Protein AF-A0A2P5KSV7-F1 (afdb_monomer_lite)

Structure (mmCIF, N/CA/C/O backbone):
data_AF-A0A2P5KSV7-F1
#
_entry.id   AF-A0A2P5KSV7-F1
#
loop_
_atom_site.group_PDB
_atom_site.id
_atom_site.type_symbol
_atom_site.label_atom_id
_atom_site.label_alt_id
_atom_site.label_comp_id
_atom_site.label_asym_id
_atom_site.label_entity_id
_atom_site.label_seq_id
_atom_site.pdbx_PDB_ins_code
_atom_site.Cartn_x
_atom_site.Cartn_y
_atom_site.Cartn_z
_atom_site.occupancy
_atom_site.B_iso_or_equiv
_atom_site.auth_seq_id
_atom_site.auth_comp_id
_atom_site.auth_asym_id
_atom_site.auth_atom_id
_atom_site.pdbx_PDB_model_num
ATOM 1 N N . MET A 1 1 ? 37.373 -0.204 -60.455 1.00 48.69 1 MET A N 1
ATOM 2 C CA . MET A 1 1 ? 36.994 0.883 -59.518 1.00 48.69 1 MET A CA 1
ATOM 3 C C . MET A 1 1 ? 35.498 0.884 -59.155 1.00 48.69 1 MET A C 1
ATOM 5 O O . MET A 1 1 ? 35.178 1.222 -58.026 1.00 48.69 1 MET A O 1
ATOM 9 N N . ALA A 1 2 ? 34.572 0.478 -60.040 1.00 50.44 2 ALA A N 1
ATOM 10 C CA . ALA A 1 2 ? 33.128 0.481 -59.735 1.00 50.44 2 ALA A CA 1
ATOM 11 C C . ALA A 1 2 ? 32.659 -0.650 -58.781 1.00 50.44 2 ALA A C 1
ATOM 13 O O . ALA A 1 2 ? 31.824 -0.418 -57.909 1.00 50.44 2 ALA A O 1
ATOM 14 N N . HIS A 1 3 ? 33.228 -1.857 -58.886 1.00 45.41 3 HIS A N 1
ATOM 15 C CA . HIS A 1 3 ? 32.784 -3.028 -58.107 1.00 45.41 3 HIS A CA 1
ATOM 16 C C . HIS A 1 3 ? 33.108 -2.962 -56.601 1.00 45.41 3 HIS A C 1
ATOM 18 O O . HIS A 1 3 ? 32.344 -3.466 -55.778 1.00 45.41 3 HIS A O 1
ATOM 24 N N . THR A 1 4 ? 34.198 -2.298 -56.209 1.00 50.88 4 THR A N 1
ATOM 25 C CA . THR A 1 4 ? 34.571 -2.103 -54.795 1.00 50.88 4 THR A CA 1
ATOM 26 C C . THR A 1 4 ? 33.621 -1.142 -54.077 1.00 50.88 4 THR A C 1
ATOM 28 O O . THR A 1 4 ? 33.269 -1.375 -52.921 1.00 50.88 4 THR A O 1
ATOM 31 N N . SER A 1 5 ? 33.133 -0.116 -54.781 1.00 56.47 5 SER A N 1
ATOM 32 C CA . SER A 1 5 ? 32.159 0.846 -54.252 1.00 56.47 5 SER A CA 1
ATOM 33 C C . SER A 1 5 ? 30.797 0.194 -53.976 1.00 56.47 5 SER A C 1
ATOM 35 O O . SER A 1 5 ? 30.216 0.397 -52.910 1.00 56.47 5 SER A O 1
ATOM 37 N N . ALA A 1 6 ? 30.323 -0.681 -54.874 1.00 54.25 6 ALA A N 1
ATOM 38 C CA . ALA A 1 6 ? 29.051 -1.391 -54.704 1.00 54.25 6 ALA A CA 1
ATOM 39 C C . ALA A 1 6 ? 29.059 -2.354 -53.498 1.00 54.25 6 ALA A C 1
ATOM 41 O O . ALA A 1 6 ? 28.126 -2.347 -52.693 1.00 54.25 6 ALA A O 1
ATOM 42 N N . LYS A 1 7 ? 30.142 -3.127 -53.314 1.00 51.88 7 LYS A N 1
ATOM 43 C CA . LYS A 1 7 ? 30.308 -4.043 -52.168 1.00 51.88 7 LYS A CA 1
ATOM 44 C C . LYS A 1 7 ? 30.385 -3.292 -50.834 1.00 51.88 7 LYS A C 1
ATOM 46 O O . LYS A 1 7 ? 29.759 -3.711 -49.861 1.00 51.88 7 LYS A O 1
ATOM 51 N N . ALA A 1 8 ? 31.102 -2.167 -50.793 1.00 57.41 8 ALA A N 1
ATOM 52 C CA . ALA A 1 8 ? 31.186 -1.317 -49.605 1.00 57.41 8 ALA A CA 1
ATOM 53 C C . ALA A 1 8 ? 29.822 -0.706 -49.237 1.00 57.41 8 ALA A C 1
ATOM 55 O O . ALA A 1 8 ? 29.445 -0.686 -48.065 1.00 57.41 8 ALA A O 1
ATOM 56 N N . LYS A 1 9 ? 29.042 -0.279 -50.238 1.00 61.81 9 LYS A N 1
ATOM 57 C CA . LYS A 1 9 ? 27.697 0.281 -50.045 1.00 61.81 9 LYS A CA 1
ATOM 58 C C . LYS A 1 9 ? 26.701 -0.769 -49.536 1.00 61.81 9 LYS A C 1
ATOM 60 O O . LYS A 1 9 ? 25.940 -0.487 -48.615 1.00 61.81 9 LYS A O 1
ATOM 65 N N . LEU A 1 10 ? 26.764 -1.999 -50.054 1.00 54.50 10 LEU A N 1
ATOM 66 C CA . LEU A 1 10 ? 25.944 -3.124 -49.587 1.00 54.50 10 LEU A CA 1
ATOM 67 C C . LEU A 1 10 ? 26.278 -3.535 -48.144 1.00 54.50 10 LEU A C 1
ATOM 69 O O . LEU A 1 10 ? 25.375 -3.750 -47.338 1.00 54.50 10 LEU A O 1
ATOM 73 N N . MET A 1 11 ? 27.567 -3.616 -47.799 1.00 55.50 11 MET A N 1
ATOM 74 C CA . MET A 1 11 ? 28.004 -3.932 -46.433 1.00 55.50 11 MET A CA 1
ATOM 75 C C . MET A 1 11 ? 27.619 -2.832 -45.436 1.00 55.50 11 MET A C 1
ATOM 77 O O . MET A 1 11 ? 27.190 -3.142 -44.326 1.00 55.50 11 MET A O 1
ATOM 81 N N . SER A 1 12 ? 27.697 -1.562 -45.846 1.00 66.06 12 SER A N 1
ATOM 82 C CA . SER A 1 12 ? 27.212 -0.422 -45.057 1.00 66.06 12 SER A CA 1
ATOM 83 C C . SER A 1 12 ? 25.705 -0.518 -44.787 1.00 66.06 12 SER A C 1
ATOM 85 O O . SER A 1 12 ? 25.270 -0.371 -43.645 1.00 66.06 12 SER A O 1
A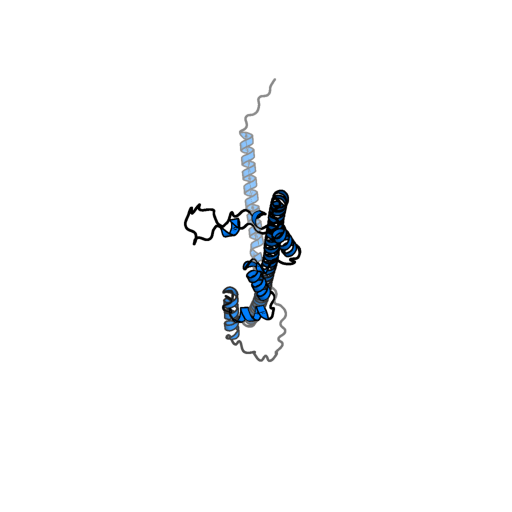TOM 87 N N . ASN A 1 13 ? 24.914 -0.870 -45.808 1.00 70.62 13 ASN A N 1
ATOM 88 C CA . ASN A 1 13 ? 23.471 -1.068 -45.667 1.00 70.62 13 ASN A CA 1
ATOM 89 C C . ASN A 1 13 ? 23.114 -2.269 -44.773 1.00 70.62 13 ASN A C 1
ATOM 91 O O . ASN A 1 13 ? 22.193 -2.179 -43.972 1.00 70.62 13 ASN A O 1
ATOM 95 N N . ARG A 1 14 ? 23.834 -3.397 -44.852 1.00 66.06 14 ARG A N 1
ATOM 96 C CA . ARG A 1 14 ? 23.584 -4.535 -43.941 1.00 66.06 14 ARG A CA 1
ATOM 97 C C . ARG A 1 14 ? 23.948 -4.197 -42.499 1.00 66.06 14 ARG A C 1
ATOM 99 O O . ARG A 1 14 ? 23.200 -4.548 -41.592 1.00 66.06 14 ARG A O 1
ATOM 106 N N . LYS A 1 15 ? 25.064 -3.494 -42.285 1.00 72.25 15 LYS A N 1
ATOM 107 C CA . LYS A 1 15 ? 25.469 -3.037 -40.953 1.00 72.25 15 LYS A CA 1
ATOM 108 C C . LYS A 1 15 ? 24.425 -2.096 -40.348 1.00 72.25 15 LYS A C 1
ATOM 110 O O . LYS A 1 15 ? 24.050 -2.287 -39.200 1.00 72.25 15 LYS A O 1
ATOM 115 N N . SER A 1 16 ? 23.893 -1.153 -41.128 1.00 68.44 16 SER A N 1
ATOM 116 C CA . SER A 1 16 ? 22.871 -0.222 -40.636 1.00 68.44 16 SER A CA 1
ATOM 117 C C . SER A 1 16 ? 21.548 -0.906 -40.276 1.00 68.44 16 SER A C 1
ATOM 119 O O . SER A 1 16 ? 20.891 -0.484 -39.326 1.00 68.44 16 SER A O 1
ATOM 121 N N . VAL A 1 17 ? 21.174 -1.983 -40.976 1.00 71.56 17 VAL A N 1
ATOM 122 C CA . VAL A 1 17 ? 20.012 -2.813 -40.613 1.00 71.56 17 VAL A CA 1
ATOM 123 C C . VAL A 1 17 ? 20.259 -3.568 -39.302 1.00 71.56 17 VAL A C 1
ATOM 125 O O . VAL A 1 17 ? 19.410 -3.527 -38.416 1.00 71.56 17 VAL A O 1
ATOM 128 N N . ILE A 1 18 ? 21.430 -4.191 -39.139 1.00 71.44 18 ILE A N 1
ATOM 129 C CA . ILE A 1 18 ? 21.790 -4.926 -37.912 1.00 71.44 18 ILE A CA 1
ATOM 130 C C . ILE A 1 18 ? 21.856 -3.983 -36.703 1.00 71.44 18 ILE A C 1
ATOM 132 O O . ILE A 1 18 ? 21.278 -4.276 -35.657 1.00 71.44 18 ILE A O 1
ATOM 136 N N . ASP A 1 19 ? 22.502 -2.823 -36.847 1.00 67.19 19 ASP A N 1
ATOM 137 C CA . ASP A 1 19 ? 22.598 -1.814 -35.786 1.00 67.19 19 ASP A CA 1
ATOM 138 C C . ASP A 1 19 ? 21.202 -1.344 -35.336 1.00 67.19 19 ASP A C 1
ATOM 140 O O . ASP A 1 19 ? 20.956 -1.096 -34.152 1.00 67.19 19 ASP A O 1
ATOM 144 N N . LEU A 1 20 ? 20.252 -1.272 -36.271 1.00 66.44 20 LEU A N 1
ATOM 145 C CA . LEU A 1 20 ? 18.873 -0.905 -35.981 1.00 66.44 20 LEU A CA 1
ATOM 146 C C . LEU A 1 20 ? 18.102 -2.010 -35.251 1.00 66.44 20 LEU A C 1
ATOM 148 O O . LEU A 1 20 ? 17.335 -1.714 -34.333 1.00 66.44 20 LEU A O 1
ATOM 152 N N . GLU A 1 21 ? 18.294 -3.273 -35.630 1.00 67.19 21 GLU A N 1
ATOM 153 C CA . GLU A 1 21 ? 17.692 -4.409 -34.926 1.00 67.19 21 GLU A CA 1
ATOM 154 C C . GLU A 1 21 ? 18.203 -4.510 -33.485 1.00 67.19 21 GLU A C 1
ATOM 156 O O . GLU A 1 21 ? 17.406 -4.694 -32.561 1.00 67.19 21 GLU A O 1
ATOM 161 N N . ILE A 1 22 ? 19.502 -4.282 -33.271 1.00 68.00 22 ILE A N 1
ATOM 162 C CA . ILE A 1 22 ? 20.107 -4.213 -31.934 1.00 68.00 22 ILE A CA 1
ATOM 163 C C . ILE A 1 22 ? 19.505 -3.054 -31.127 1.00 68.00 22 ILE A C 1
ATOM 165 O O . ILE A 1 22 ? 19.132 -3.238 -29.964 1.00 68.00 22 ILE A O 1
ATOM 169 N N . ALA A 1 23 ? 19.357 -1.870 -31.731 1.00 63.16 23 ALA A N 1
ATOM 170 C CA . ALA A 1 23 ? 18.746 -0.715 -31.071 1.00 63.16 23 ALA A CA 1
ATOM 171 C C . ALA A 1 23 ? 17.279 -0.976 -30.687 1.00 63.16 23 ALA A C 1
ATOM 173 O O . ALA A 1 23 ? 16.859 -0.642 -29.576 1.00 63.16 23 ALA A O 1
ATOM 174 N N . ARG A 1 24 ? 16.508 -1.631 -31.565 1.00 66.62 24 ARG A N 1
ATOM 175 C CA . ARG A 1 24 ? 15.131 -2.058 -31.282 1.00 66.62 24 ARG A CA 1
ATOM 176 C C . ARG A 1 24 ? 15.083 -3.053 -30.123 1.00 66.62 24 ARG A C 1
ATOM 178 O O . ARG A 1 24 ? 14.292 -2.857 -29.205 1.00 66.62 24 ARG A O 1
ATOM 185 N N . ALA A 1 25 ? 15.909 -4.098 -30.148 1.00 62.75 25 ALA A N 1
ATOM 186 C CA . ALA A 1 25 ? 15.946 -5.107 -29.089 1.00 62.75 25 ALA A CA 1
ATOM 187 C C . ALA A 1 25 ? 16.327 -4.486 -27.735 1.00 62.75 25 ALA A C 1
ATOM 189 O O . ALA A 1 25 ? 15.660 -4.724 -26.731 1.00 62.75 25 ALA A O 1
ATOM 190 N N . THR A 1 26 ? 17.337 -3.612 -27.724 1.00 60.44 26 THR A N 1
ATOM 191 C CA . THR A 1 26 ? 17.775 -2.883 -26.524 1.00 60.44 26 THR A CA 1
ATOM 192 C C . THR A 1 26 ? 16.661 -1.995 -25.965 1.00 60.44 26 THR A C 1
ATOM 194 O O . THR A 1 26 ? 16.442 -1.989 -24.754 1.00 60.44 26 THR A O 1
ATOM 197 N N . TYR A 1 27 ? 15.917 -1.295 -26.831 1.00 62.59 27 TYR A N 1
ATOM 198 C CA . TYR A 1 27 ? 14.761 -0.489 -26.429 1.00 62.59 27 TYR A CA 1
ATOM 199 C C . TYR A 1 27 ? 13.634 -1.341 -25.833 1.00 62.59 27 TYR A C 1
ATOM 201 O O . TYR A 1 27 ? 13.091 -1.006 -24.785 1.00 62.59 27 TYR A O 1
ATOM 209 N N . LEU A 1 28 ? 13.293 -2.471 -26.458 1.00 58.22 28 LEU A N 1
ATOM 210 C CA . LEU A 1 28 ? 12.255 -3.365 -25.936 1.00 58.22 28 LEU A CA 1
ATOM 211 C C . LEU A 1 28 ? 12.640 -3.932 -24.563 1.00 58.22 28 LEU A C 1
ATOM 213 O O . LEU A 1 28 ? 11.807 -3.970 -23.657 1.00 58.22 28 LEU A O 1
ATOM 217 N N . ILE A 1 29 ? 13.907 -4.315 -24.383 1.00 56.59 29 ILE A N 1
ATOM 218 C CA . ILE A 1 29 ? 14.432 -4.789 -23.098 1.00 56.59 29 ILE A CA 1
ATOM 219 C C . ILE A 1 29 ? 14.370 -3.675 -22.049 1.00 56.59 29 ILE A C 1
ATOM 221 O O . ILE A 1 29 ? 13.926 -3.923 -20.927 1.00 56.59 29 ILE A O 1
ATOM 225 N N . SER A 1 30 ? 14.789 -2.450 -22.380 1.00 49.69 30 SER A N 1
ATOM 226 C CA . SER A 1 30 ? 14.772 -1.334 -21.428 1.00 49.69 30 SER A CA 1
ATOM 227 C C . SER A 1 30 ? 13.348 -0.909 -21.056 1.00 49.69 30 SER A C 1
ATOM 229 O O . SER A 1 30 ? 13.082 -0.691 -19.873 1.00 49.69 30 SER A O 1
ATOM 231 N N . ALA A 1 31 ? 12.421 -0.879 -22.018 1.00 55.59 31 ALA A N 1
ATOM 232 C CA . ALA A 1 31 ? 11.005 -0.595 -21.794 1.00 55.59 31 ALA A CA 1
ATOM 233 C C . ALA A 1 31 ? 10.347 -1.661 -20.905 1.00 55.59 31 ALA A C 1
ATOM 235 O O . ALA A 1 31 ? 9.741 -1.322 -19.888 1.00 55.59 31 ALA A O 1
ATOM 236 N N . THR A 1 32 ? 10.547 -2.946 -21.217 1.00 55.38 32 THR A N 1
ATOM 237 C CA . THR A 1 32 ? 10.015 -4.066 -20.419 1.00 55.38 32 THR A CA 1
ATOM 238 C C . THR A 1 32 ? 10.590 -4.052 -19.002 1.00 55.38 32 THR A C 1
ATOM 240 O O . THR A 1 32 ? 9.860 -4.206 -18.026 1.00 55.38 32 THR A O 1
ATOM 243 N N . ARG A 1 33 ? 11.897 -3.791 -18.860 1.00 38.44 33 ARG A N 1
ATOM 244 C CA . ARG A 1 33 ? 12.564 -3.672 -17.555 1.00 38.44 33 ARG A CA 1
ATOM 245 C C . ARG A 1 33 ? 12.048 -2.484 -16.743 1.00 38.44 33 ARG A C 1
ATOM 247 O O . ARG A 1 33 ? 11.983 -2.566 -15.519 1.00 38.44 33 ARG A O 1
ATOM 254 N N . SER A 1 34 ? 11.720 -1.374 -17.399 1.00 51.94 34 SER A N 1
ATOM 255 C CA . SER A 1 34 ? 11.107 -0.211 -16.750 1.00 51.94 34 SER A CA 1
ATOM 256 C C . SER A 1 34 ? 9.707 -0.553 -16.237 1.00 51.94 34 SER A C 1
ATOM 258 O O . SER A 1 34 ? 9.421 -0.360 -15.059 1.00 51.94 34 SER A O 1
ATOM 260 N N . GLN A 1 35 ? 8.877 -1.185 -17.072 1.00 62.03 35 GLN A N 1
ATOM 261 C CA . GLN A 1 35 ? 7.546 -1.655 -16.675 1.00 62.03 35 GLN A CA 1
ATOM 262 C C . GLN A 1 35 ? 7.606 -2.654 -15.512 1.00 62.03 35 GLN A C 1
ATOM 264 O O . GLN A 1 35 ? 6.860 -2.514 -14.546 1.00 62.03 35 GLN A O 1
ATOM 269 N N . SER A 1 36 ? 8.536 -3.615 -15.544 1.00 54.03 36 SER A N 1
ATOM 270 C CA . SER A 1 36 ? 8.697 -4.586 -14.457 1.00 54.03 36 SER A CA 1
ATOM 271 C C . SER A 1 36 ? 9.159 -3.933 -13.152 1.00 54.03 36 SER A C 1
ATOM 273 O O . SER A 1 36 ? 8.706 -4.323 -12.079 1.00 54.03 36 SER A O 1
ATOM 275 N N . LYS A 1 37 ? 10.050 -2.931 -13.228 1.00 54.66 37 LYS A N 1
ATOM 276 C CA . LYS A 1 37 ? 10.469 -2.144 -12.058 1.00 54.66 37 LYS A CA 1
ATOM 277 C C . LYS A 1 37 ? 9.292 -1.370 -11.469 1.00 54.66 37 LYS A C 1
ATOM 279 O O . LYS A 1 37 ? 9.102 -1.413 -10.260 1.00 54.66 37 LYS A O 1
ATOM 284 N N . ASN A 1 38 ? 8.486 -0.731 -12.314 1.00 79.81 38 ASN A N 1
ATOM 285 C CA . ASN A 1 38 ? 7.310 0.019 -11.875 1.00 79.81 38 ASN A CA 1
ATOM 286 C C . ASN A 1 38 ? 6.275 -0.898 -11.212 1.00 79.81 38 ASN A C 1
ATOM 288 O O . ASN A 1 38 ? 5.777 -0.574 -10.140 1.00 79.81 38 ASN A O 1
ATOM 292 N N . LYS A 1 39 ? 6.026 -2.083 -11.782 1.00 83.94 39 LYS A N 1
ATOM 293 C CA . LYS A 1 39 ? 5.140 -3.087 -11.180 1.00 83.94 39 LYS A CA 1
ATOM 294 C C . LYS A 1 39 ? 5.628 -3.534 -9.799 1.00 83.94 39 LYS A C 1
ATOM 296 O O . LYS A 1 39 ? 4.857 -3.522 -8.848 1.00 83.94 39 LYS A O 1
ATOM 301 N N . ALA A 1 40 ? 6.907 -3.893 -9.675 1.00 84.31 40 ALA A N 1
ATOM 302 C CA . ALA A 1 40 ? 7.466 -4.347 -8.401 1.00 84.31 40 ALA A CA 1
ATOM 303 C C . ALA A 1 40 ? 7.381 -3.268 -7.304 1.00 84.31 40 ALA A C 1
ATOM 305 O O . ALA A 1 40 ? 7.111 -3.591 -6.146 1.00 84.31 40 ALA A O 1
ATOM 306 N N . LEU A 1 41 ? 7.580 -1.996 -7.672 1.00 86.38 41 LEU A N 1
ATOM 307 C CA . LEU A 1 41 ? 7.426 -0.858 -6.763 1.00 86.38 41 LEU A CA 1
ATOM 308 C C . LEU A 1 41 ? 5.969 -0.676 -6.323 1.00 86.38 41 LEU A C 1
ATOM 310 O O . LEU A 1 41 ? 5.723 -0.571 -5.126 1.00 86.38 41 LEU A O 1
ATOM 314 N N . LEU A 1 42 ? 5.012 -0.721 -7.254 1.00 90.19 42 LEU A N 1
ATOM 315 C CA . LEU A 1 42 ? 3.582 -0.616 -6.940 1.00 90.19 42 LEU A CA 1
ATOM 316 C C . LEU A 1 42 ? 3.102 -1.771 -6.051 1.00 90.19 42 LEU A C 1
ATOM 318 O O . LEU A 1 42 ? 2.364 -1.558 -5.095 1.00 90.19 42 LEU A O 1
ATOM 322 N N . GLU A 1 43 ? 3.566 -2.999 -6.289 1.00 92.00 43 GLU A N 1
ATOM 323 C CA . GLU A 1 43 ? 3.262 -4.131 -5.408 1.00 92.00 43 GLU A CA 1
ATOM 324 C C . GLU A 1 43 ? 3.867 -3.962 -4.006 1.00 92.00 43 GLU A C 1
ATOM 326 O O . GLU A 1 43 ? 3.270 -4.387 -3.014 1.00 92.00 43 GLU A O 1
ATOM 331 N N . GLN A 1 44 ? 5.062 -3.373 -3.902 1.00 94.69 44 GLN A N 1
ATOM 332 C CA . GLN A 1 44 ? 5.676 -3.062 -2.612 1.00 94.69 44 GLN A CA 1
ATOM 333 C C . GLN A 1 44 ? 4.903 -1.970 -1.874 1.00 94.69 44 GLN A C 1
ATOM 335 O O . GLN A 1 44 ? 4.664 -2.118 -0.676 1.00 94.69 44 GLN A O 1
ATOM 340 N N . GLU A 1 45 ? 4.487 -0.923 -2.579 1.00 91.88 45 GLU A N 1
ATOM 341 C CA . GLU A 1 45 ? 3.650 0.144 -2.037 1.00 91.88 45 GLU A CA 1
ATOM 342 C C . GLU A 1 45 ? 2.308 -0.411 -1.547 1.00 91.88 45 GLU A C 1
ATOM 344 O O . GLU A 1 45 ? 1.937 -0.182 -0.401 1.00 91.88 45 GLU A O 1
ATOM 349 N N . LEU A 1 46 ? 1.638 -1.250 -2.345 1.00 94.94 46 LEU A N 1
ATOM 350 C CA . LEU A 1 46 ? 0.389 -1.910 -1.956 1.00 94.94 46 LEU A CA 1
ATOM 351 C C . LEU A 1 46 ? 0.540 -2.717 -0.660 1.00 94.94 46 LEU A C 1
ATOM 353 O O . LEU A 1 46 ? -0.334 -2.688 0.206 1.00 94.94 46 LEU A O 1
ATOM 357 N N . ARG A 1 47 ? 1.654 -3.446 -0.510 1.00 94.44 47 ARG A N 1
ATOM 358 C CA . ARG A 1 47 ? 1.954 -4.177 0.731 1.00 94.44 47 ARG A CA 1
ATOM 359 C C . ARG A 1 47 ? 2.173 -3.232 1.910 1.00 94.44 47 ARG A C 1
ATOM 361 O O . ARG A 1 47 ? 1.695 -3.537 2.998 1.00 94.44 47 ARG A O 1
ATOM 368 N N . ALA A 1 48 ? 2.875 -2.120 1.701 1.00 94.69 48 ALA A N 1
ATOM 369 C CA . ALA A 1 48 ? 3.127 -1.128 2.741 1.00 94.69 48 ALA A CA 1
ATOM 370 C C . ALA A 1 48 ? 1.825 -0.467 3.219 1.00 94.69 48 ALA A C 1
ATOM 372 O O . ALA A 1 48 ? 1.570 -0.443 4.419 1.00 94.69 48 ALA A O 1
ATOM 373 N N . VAL A 1 49 ? 0.959 -0.038 2.297 1.00 93.94 49 VAL A N 1
ATOM 374 C CA . VAL A 1 49 ? -0.338 0.573 2.634 1.00 93.94 49 VAL A CA 1
ATOM 375 C C . VAL A 1 49 ? -1.235 -0.419 3.377 1.00 93.94 49 VAL A C 1
ATOM 377 O O . VAL A 1 49 ? -1.808 -0.092 4.411 1.00 93.94 49 VAL A O 1
ATOM 380 N N . ARG A 1 50 ? -1.314 -1.676 2.921 1.00 95.12 50 ARG A N 1
ATOM 381 C CA . ARG A 1 50 ? -2.081 -2.714 3.634 1.00 95.12 50 ARG A CA 1
ATOM 382 C C . ARG A 1 50 ? -1.547 -2.991 5.038 1.00 95.12 50 ARG A C 1
ATOM 384 O O . ARG A 1 50 ? -2.336 -3.285 5.935 1.00 95.12 50 ARG A O 1
ATOM 391 N N . LEU A 1 51 ? -0.230 -2.919 5.232 1.00 94.94 51 LEU A N 1
ATOM 392 C CA . LEU A 1 51 ? 0.373 -3.047 6.555 1.00 94.94 51 LEU A CA 1
ATOM 393 C C . LEU A 1 51 ? -0.019 -1.865 7.447 1.00 94.94 51 LEU A C 1
ATOM 395 O O . LEU A 1 51 ? -0.483 -2.092 8.558 1.00 94.94 51 LEU A O 1
ATOM 399 N N . GLU A 1 52 ? 0.073 -0.636 6.940 1.00 94.38 52 GLU A N 1
ATOM 400 C CA . GLU A 1 52 ? -0.337 0.568 7.671 1.00 94.38 52 GLU A CA 1
ATOM 401 C C . GLU A 1 52 ? -1.820 0.512 8.078 1.00 94.38 52 GLU A C 1
ATOM 403 O O . GLU A 1 52 ? -2.176 0.804 9.220 1.00 94.38 52 GLU A O 1
ATOM 408 N N . LEU A 1 53 ? -2.704 0.084 7.172 1.00 95.25 53 LEU A N 1
ATOM 409 C CA . LEU A 1 53 ? -4.131 -0.084 7.463 1.00 95.25 53 LEU A CA 1
ATOM 410 C C . LEU A 1 53 ? -4.379 -1.143 8.542 1.00 95.25 53 LEU A C 1
ATOM 412 O O . LEU A 1 53 ? -5.198 -0.939 9.443 1.00 95.25 53 LEU A O 1
ATOM 416 N N . LYS A 1 54 ? -3.630 -2.249 8.499 1.00 94.81 54 LYS A N 1
ATOM 417 C CA . LYS A 1 54 ? -3.683 -3.278 9.537 1.00 94.81 54 LYS A CA 1
ATOM 418 C C . LYS A 1 54 ? -3.216 -2.732 10.891 1.00 94.81 54 LYS A C 1
ATOM 420 O O . LYS A 1 54 ? -3.892 -2.968 11.889 1.00 94.81 54 LYS A O 1
ATOM 425 N N . GLU A 1 55 ? -2.117 -1.985 10.931 1.00 95.25 55 GLU A N 1
ATOM 426 C CA . GLU A 1 55 ? -1.615 -1.353 12.157 1.00 95.25 55 GLU A CA 1
ATOM 427 C C . GLU A 1 55 ? -2.630 -0.356 12.732 1.00 95.25 55 GLU A C 1
ATOM 429 O O . GLU A 1 55 ? -2.913 -0.382 13.930 1.00 95.25 55 GLU A O 1
ATOM 434 N N . LYS A 1 56 ? -3.268 0.464 11.884 1.00 95.06 56 LYS A N 1
ATOM 435 C CA . LYS A 1 56 ? -4.362 1.363 12.295 1.00 95.06 56 LYS A CA 1
ATOM 436 C C . LYS A 1 56 ? -5.535 0.593 12.902 1.00 95.06 56 LYS A C 1
ATOM 438 O O . LYS A 1 56 ? -6.082 1.013 13.925 1.00 95.06 56 LYS A O 1
ATOM 443 N N . ARG A 1 57 ? -5.918 -0.541 12.306 1.00 95.44 57 ARG A N 1
ATOM 444 C CA . ARG A 1 57 ? -6.976 -1.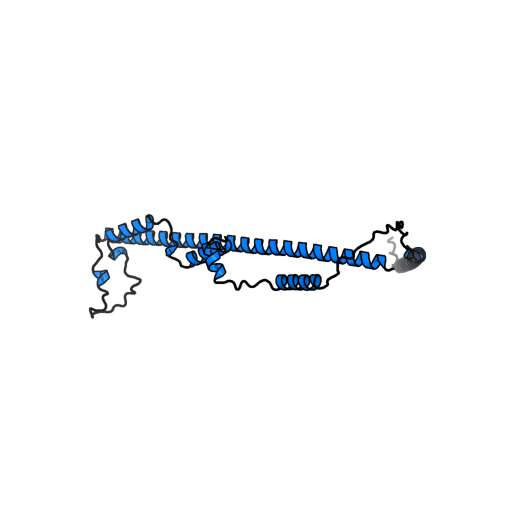413 12.835 1.00 95.44 57 ARG A CA 1
ATOM 445 C C . ARG A 1 57 ? -6.601 -1.997 14.197 1.00 95.44 57 ARG A C 1
ATOM 447 O O . ARG A 1 57 ? -7.417 -1.947 15.116 1.00 95.44 57 ARG A O 1
ATOM 454 N N . GLU A 1 58 ? -5.386 -2.513 14.349 1.00 95.75 58 GLU A N 1
ATOM 455 C CA . GLU A 1 58 ? -4.892 -3.072 15.614 1.00 95.75 58 GLU A CA 1
ATOM 456 C C . GLU A 1 58 ? -4.806 -2.008 16.713 1.00 95.75 58 GLU A C 1
ATOM 458 O O . GLU A 1 58 ? -5.289 -2.233 17.826 1.00 95.75 58 GLU A O 1
ATOM 463 N N . TYR A 1 59 ? -4.300 -0.818 16.381 1.00 95.56 59 TYR A N 1
ATOM 464 C CA . TYR A 1 59 ? -4.298 0.335 17.278 1.00 95.56 59 TYR A CA 1
ATOM 465 C C . TYR A 1 59 ? -5.718 0.684 17.732 1.00 95.56 59 TYR A C 1
ATOM 467 O O . TYR A 1 59 ? -5.982 0.807 18.928 1.00 95.56 59 TYR A O 1
ATOM 475 N N . ARG A 1 60 ? -6.673 0.757 16.794 1.00 94.94 60 ARG A N 1
ATOM 476 C CA . ARG A 1 60 ? -8.073 1.046 17.120 1.00 94.94 60 ARG A CA 1
ATOM 477 C C . ARG A 1 60 ? -8.682 -0.012 18.039 1.00 94.94 60 ARG A C 1
ATOM 479 O O . ARG A 1 60 ? -9.403 0.349 18.967 1.00 94.94 60 ARG A O 1
ATOM 486 N N . ILE A 1 61 ? -8.394 -1.295 17.814 1.00 95.81 61 ILE A N 1
ATOM 487 C CA . ILE A 1 61 ? -8.841 -2.389 18.688 1.00 95.81 61 ILE A CA 1
ATOM 488 C C . ILE A 1 61 ? -8.263 -2.223 20.098 1.00 95.81 61 ILE A C 1
ATOM 490 O O . ILE A 1 61 ? -9.002 -2.378 21.069 1.00 95.81 61 ILE A O 1
ATOM 494 N N . ALA A 1 62 ? -6.978 -1.882 20.228 1.00 96.44 62 ALA A N 1
ATOM 495 C CA . ALA A 1 62 ? -6.351 -1.643 21.527 1.00 96.44 62 ALA A CA 1
ATOM 496 C C . ALA A 1 62 ? -7.034 -0.489 22.278 1.00 96.44 62 ALA A C 1
ATOM 498 O O . ALA A 1 62 ? -7.459 -0.671 23.419 1.00 96.44 62 ALA A O 1
ATOM 499 N N . THR A 1 63 ? -7.270 0.646 21.610 1.00 93.94 63 THR A N 1
ATOM 500 C CA . THR A 1 63 ? -7.988 1.785 22.207 1.00 93.94 63 THR A CA 1
ATOM 501 C C . THR A 1 63 ? -9.412 1.413 22.639 1.00 93.94 63 THR A C 1
ATOM 503 O O . THR A 1 63 ? -9.887 1.843 23.690 1.00 93.94 63 THR A O 1
ATOM 506 N N . LEU A 1 64 ? -10.121 0.595 21.851 1.00 95.12 64 LEU A N 1
ATOM 507 C CA . LEU A 1 64 ? -11.460 0.117 22.212 1.00 95.12 64 LEU A CA 1
ATOM 508 C C . LEU A 1 64 ? -11.427 -0.844 23.410 1.00 95.12 64 LEU A C 1
ATOM 510 O O . LEU A 1 64 ? -12.332 -0.801 24.241 1.00 95.12 64 LEU A O 1
ATOM 514 N N . LYS A 1 65 ? -10.391 -1.684 23.533 1.00 96.19 65 LYS A N 1
ATOM 515 C CA . LYS A 1 65 ? -10.196 -2.581 24.685 1.00 96.19 65 LYS A CA 1
ATOM 516 C C . LYS A 1 65 ? -9.918 -1.803 25.970 1.00 96.19 65 LYS A C 1
ATOM 518 O O . LYS A 1 65 ? -10.487 -2.142 27.005 1.00 96.19 65 LYS A O 1
ATOM 523 N N . GLU A 1 66 ? -9.120 -0.741 25.906 1.00 95.12 66 GLU A N 1
ATOM 524 C CA . GLU A 1 66 ? -8.909 0.171 27.040 1.00 95.12 66 GLU A CA 1
ATOM 525 C C . GLU A 1 66 ? -10.217 0.856 27.455 1.00 95.12 66 GLU A C 1
ATOM 527 O O . GLU A 1 66 ? -10.598 0.838 28.627 1.00 95.12 66 GLU A O 1
ATOM 532 N N . ALA A 1 67 ? -10.967 1.389 26.487 1.00 94.19 67 ALA A N 1
ATOM 533 C CA . ALA A 1 67 ? -12.268 1.997 26.749 1.00 94.19 67 ALA A CA 1
ATOM 534 C C . ALA A 1 67 ? -13.267 1.001 27.361 1.00 94.19 67 ALA A C 1
ATOM 536 O O . ALA A 1 67 ? -14.037 1.369 28.248 1.00 94.19 67 ALA A O 1
ATOM 537 N N . LEU A 1 68 ? -13.235 -0.261 26.921 1.00 94.81 68 LEU A N 1
ATOM 538 C CA . LEU A 1 68 ? -14.069 -1.328 27.464 1.00 94.81 68 LEU A CA 1
ATOM 539 C C . LEU A 1 68 ? -13.736 -1.603 28.933 1.00 94.81 68 LEU A C 1
ATOM 541 O O . LEU A 1 68 ? -14.655 -1.719 29.740 1.00 94.81 68 LEU A O 1
ATOM 545 N N . GLN A 1 69 ? -12.451 -1.661 29.297 1.00 95.44 69 GLN A N 1
ATOM 546 C CA . GLN A 1 69 ? -12.037 -1.833 30.694 1.00 95.44 69 GLN A CA 1
ATOM 547 C C . GLN A 1 69 ? -12.613 -0.719 31.574 1.00 95.44 69 GLN A C 1
ATOM 549 O O . GLN A 1 69 ? -13.244 -1.007 32.592 1.00 95.44 69 GLN A O 1
ATOM 554 N N . VAL A 1 70 ? -12.496 0.540 31.139 1.00 94.00 70 VAL A N 1
ATOM 555 C CA . VAL A 1 70 ? -13.069 1.687 31.861 1.00 94.00 70 VAL A CA 1
ATOM 556 C C . VAL A 1 70 ? -14.594 1.583 31.952 1.00 94.00 70 VAL A C 1
ATOM 558 O O . VAL A 1 70 ? -15.147 1.718 33.041 1.00 94.00 70 VAL A O 1
ATOM 561 N N . ALA A 1 71 ? -15.282 1.287 30.846 1.00 92.00 71 ALA A N 1
ATOM 562 C CA . ALA A 1 71 ? -16.741 1.159 30.827 1.00 92.00 71 ALA A CA 1
ATOM 563 C C . ALA A 1 71 ? -17.234 0.066 31.789 1.00 92.00 71 ALA A C 1
ATOM 565 O O . ALA A 1 71 ? -18.182 0.287 32.542 1.00 92.00 71 ALA A O 1
ATOM 566 N N . THR A 1 72 ? -16.556 -1.087 31.823 1.00 92.44 72 THR A N 1
ATOM 567 C CA . THR A 1 72 ? -16.888 -2.182 32.748 1.00 92.44 72 THR A CA 1
ATOM 568 C C . THR A 1 72 ? -16.609 -1.833 34.207 1.00 92.44 72 THR A C 1
ATOM 570 O O . THR A 1 72 ? -17.418 -2.169 35.066 1.00 92.44 72 THR A O 1
ATOM 573 N N . ALA A 1 73 ? -15.520 -1.114 34.495 1.00 93.81 73 ALA A N 1
ATOM 574 C CA . ALA A 1 73 ? -15.188 -0.677 35.850 1.00 93.81 73 ALA A CA 1
ATOM 575 C C . ALA A 1 73 ? -16.200 0.342 36.396 1.00 93.81 73 ALA A C 1
ATOM 577 O O . ALA A 1 73 ? -16.497 0.345 37.588 1.00 93.81 73 ALA A O 1
ATOM 578 N N . VAL A 1 74 ? -16.749 1.188 35.519 1.00 91.88 74 VAL A N 1
ATOM 579 C CA . VAL A 1 74 ? -17.782 2.178 35.862 1.00 91.88 74 VAL A CA 1
ATOM 580 C C . VAL A 1 74 ? -19.194 1.563 35.876 1.00 91.88 74 VAL A C 1
ATOM 582 O O . VAL A 1 74 ? -20.124 2.183 36.385 1.00 91.88 74 VAL A O 1
ATOM 585 N N . GLY A 1 75 ? -19.376 0.340 35.361 1.00 91.31 75 GLY A N 1
ATOM 586 C CA . GLY A 1 75 ? -20.683 -0.327 35.280 1.00 91.31 75 GLY A CA 1
ATOM 587 C C . GLY A 1 75 ? -21.591 0.231 34.179 1.00 91.31 75 GLY A C 1
ATOM 588 O O . GLY A 1 75 ? -22.814 0.199 34.301 1.00 91.31 75 GLY A O 1
ATOM 589 N N . LEU A 1 76 ? -21.004 0.785 33.114 1.00 90.00 76 LEU A N 1
ATOM 590 C CA . LEU A 1 76 ? -21.743 1.358 31.994 1.00 90.00 76 LEU A CA 1
ATOM 591 C C . LEU A 1 76 ? -21.878 0.334 30.860 1.00 90.00 76 LEU A C 1
ATOM 593 O O . LEU A 1 76 ? -20.975 0.176 30.039 1.00 90.00 76 LEU A O 1
ATOM 597 N N . ASP A 1 77 ? -23.023 -0.344 30.790 1.00 89.88 77 ASP A N 1
ATOM 598 C CA . ASP A 1 77 ? -23.285 -1.340 29.739 1.00 89.88 77 ASP A CA 1
ATOM 599 C C . ASP A 1 77 ? -23.855 -0.733 28.454 1.00 89.88 77 ASP A C 1
ATOM 601 O O . ASP A 1 77 ? -23.458 -1.117 27.354 1.00 89.88 77 ASP A O 1
ATOM 605 N N . LYS A 1 78 ? -24.741 0.256 28.597 1.00 89.44 78 LYS A N 1
ATOM 606 C CA . LYS A 1 78 ? -25.425 0.947 27.495 1.00 89.44 78 LYS A CA 1
ATOM 607 C C . LYS A 1 78 ? -24.828 2.336 27.255 1.00 89.44 78 LYS A C 1
ATOM 609 O O . LYS A 1 78 ? -24.287 2.919 28.196 1.00 89.44 78 LYS A O 1
ATOM 614 N N . PRO A 1 79 ? -24.958 2.896 26.039 1.00 85.19 79 PRO A N 1
ATOM 615 C CA . PRO A 1 79 ? -24.457 4.232 25.743 1.00 85.19 79 PRO A CA 1
ATOM 616 C C . PRO A 1 79 ? -25.045 5.270 26.701 1.00 85.19 79 PRO A C 1
ATOM 618 O O . PRO A 1 79 ? -26.259 5.339 26.909 1.00 85.19 79 PRO A O 1
ATOM 621 N N . SER A 1 80 ? -24.168 6.082 27.288 1.00 82.94 80 SER A N 1
ATOM 622 C CA . SER A 1 80 ? -24.563 7.144 28.206 1.00 82.94 80 SER A CA 1
ATOM 623 C C . SER A 1 80 ? -25.321 8.248 27.456 1.00 82.94 80 SER A C 1
ATOM 625 O O . SER A 1 80 ? -24.842 8.716 26.417 1.00 82.94 80 SER A O 1
ATOM 627 N N . PRO A 1 81 ? -26.446 8.758 27.999 1.00 73.81 81 PRO A N 1
ATOM 628 C CA . PRO A 1 81 ? -27.148 9.920 27.450 1.00 73.81 81 PRO A CA 1
ATOM 629 C C . PRO A 1 81 ? -26.257 11.161 27.287 1.00 73.81 81 PRO A C 1
ATOM 631 O O . PRO A 1 81 ? -26.559 12.025 26.467 1.00 73.81 81 PRO A O 1
ATOM 634 N N . ALA A 1 82 ? -25.141 11.238 28.025 1.00 69.88 82 ALA A N 1
ATOM 635 C CA . ALA A 1 82 ? -24.152 12.309 27.916 1.00 69.88 82 ALA A CA 1
ATOM 636 C C . ALA A 1 82 ? -23.504 12.408 26.519 1.00 69.88 82 ALA A C 1
ATOM 638 O O . ALA A 1 82 ? -23.068 13.490 26.142 1.00 69.88 82 ALA A O 1
ATOM 639 N N . ILE A 1 83 ? -23.495 11.326 25.725 1.00 66.81 83 ILE A N 1
ATOM 640 C CA . ILE A 1 83 ? -23.034 11.358 24.323 1.00 66.81 83 ILE A CA 1
ATOM 641 C C . ILE A 1 83 ? -23.948 12.247 23.466 1.00 66.81 83 ILE A C 1
ATOM 643 O O . ILE A 1 83 ? -23.473 12.960 22.584 1.00 66.81 83 ILE A O 1
ATOM 647 N N . PHE A 1 84 ? -25.254 12.232 23.743 1.00 63.41 84 PHE A N 1
ATOM 648 C CA . PHE A 1 84 ? -26.271 12.981 22.997 1.00 63.41 84 PHE A CA 1
ATOM 649 C C . PHE A 1 84 ? -26.566 14.362 23.596 1.00 63.41 84 PHE A C 1
ATOM 651 O O . PHE A 1 84 ? -27.282 15.155 22.991 1.00 63.41 84 PHE A O 1
ATOM 658 N N . ALA A 1 85 ? -26.012 14.678 24.772 1.00 57.03 85 ALA A N 1
ATOM 659 C CA . ALA A 1 85 ? -26.186 15.978 25.423 1.00 57.03 85 ALA A CA 1
ATOM 660 C C . ALA A 1 85 ? -25.519 17.140 24.656 1.00 57.03 85 ALA A C 1
ATOM 662 O O . ALA A 1 85 ? -25.807 18.295 24.947 1.00 57.03 85 ALA A O 1
ATOM 663 N N . ASN A 1 86 ? -24.696 16.835 23.646 1.00 52.62 86 ASN A N 1
ATOM 664 C CA . ASN A 1 86 ? -24.122 17.794 22.699 1.00 52.62 86 ASN A CA 1
ATOM 665 C C . ASN A 1 86 ? -25.064 18.156 21.532 1.00 52.62 86 ASN A C 1
ATOM 667 O O . ASN A 1 86 ? -24.597 18.640 20.502 1.00 52.62 86 ASN A O 1
ATOM 671 N N . ASP A 1 87 ? -26.376 17.931 21.659 1.00 49.03 87 ASP A N 1
ATOM 672 C CA . ASP A 1 87 ? -27.354 18.463 20.709 1.00 49.03 87 ASP A CA 1
ATOM 673 C C . ASP A 1 87 ? -27.352 20.010 20.778 1.00 49.03 87 ASP A C 1
ATOM 675 O O . ASP A 1 87 ? -27.766 20.582 21.796 1.00 49.03 87 ASP A O 1
ATOM 679 N N . PRO A 1 88 ? -26.905 20.717 19.721 1.00 51.94 88 PRO A N 1
ATOM 680 C CA . PRO A 1 88 ? -26.808 22.178 19.711 1.00 51.94 88 PRO A CA 1
ATOM 681 C C . PRO A 1 88 ? -28.170 22.885 19.839 1.00 51.94 88 PRO A C 1
ATOM 683 O O . PRO A 1 88 ? -28.207 24.107 19.990 1.00 51.94 88 PRO A O 1
ATOM 686 N N . SER A 1 89 ? -29.290 22.151 19.802 1.00 53.53 89 SER A N 1
ATOM 687 C CA . SER A 1 89 ? -30.645 22.693 19.951 1.00 53.53 89 SER A CA 1
ATOM 688 C C . SER A 1 89 ? -31.060 23.014 21.398 1.00 53.53 89 SER A C 1
ATOM 690 O O . SER A 1 89 ? -32.023 23.756 21.603 1.00 53.53 89 SER A O 1
ATOM 692 N N . LYS A 1 90 ? -30.341 22.528 22.423 1.00 50.81 90 LYS A N 1
ATOM 693 C CA . LYS A 1 90 ? -30.638 22.830 23.838 1.00 50.81 90 LYS A CA 1
ATOM 694 C C . LYS A 1 90 ? -29.674 23.876 24.386 1.00 50.81 90 LYS A C 1
ATOM 696 O O . LYS A 1 90 ? -28.673 23.576 25.027 1.00 50.81 90 LYS A O 1
ATOM 701 N N . GLY A 1 91 ? -30.000 25.141 24.135 1.00 50.09 91 GLY A N 1
ATOM 702 C CA . GLY A 1 91 ? -29.230 26.291 24.599 1.00 50.09 91 GLY A CA 1
ATOM 703 C C . GLY A 1 91 ? -29.138 26.402 26.124 1.00 50.09 91 GLY A C 1
ATOM 704 O O . GLY A 1 91 ? -29.967 27.064 26.740 1.00 50.09 91 GLY A O 1
ATOM 705 N N . ARG A 1 92 ? -28.097 25.823 26.733 1.00 49.25 92 ARG A N 1
ATOM 706 C CA . ARG A 1 92 ? -27.412 26.385 27.911 1.00 49.25 92 ARG A CA 1
ATOM 707 C C . ARG A 1 92 ? -26.068 25.673 28.113 1.00 49.25 92 ARG A C 1
ATOM 709 O O . ARG A 1 92 ? -26.041 24.476 28.351 1.00 49.25 92 ARG A O 1
ATOM 716 N N . SER A 1 93 ? -24.983 26.446 28.025 1.00 48.66 93 SER A N 1
ATOM 717 C CA . SER A 1 93 ? -23.565 26.040 28.068 1.00 48.66 93 SER A CA 1
ATOM 718 C C . SER A 1 93 ? -23.047 25.276 26.846 1.00 48.66 93 SER A C 1
ATOM 720 O O . SER A 1 93 ? -22.836 24.070 26.878 1.00 48.66 93 SER A O 1
ATOM 722 N N . GLN A 1 94 ? -22.730 26.030 25.789 1.00 47.94 94 GLN A N 1
ATOM 723 C CA . GLN A 1 94 ? -21.770 25.615 24.763 1.00 47.94 94 GLN A CA 1
ATOM 724 C C . GLN A 1 94 ? -20.367 25.588 25.383 1.00 47.94 94 GLN A C 1
ATOM 726 O O . GLN A 1 94 ? -19.567 26.506 25.214 1.00 47.94 94 GLN A O 1
ATOM 731 N N . GLN A 1 95 ? -20.068 24.556 26.165 1.00 51.88 95 GLN A N 1
ATOM 732 C CA . GLN A 1 95 ? -18.678 24.197 26.374 1.00 51.88 95 GLN A CA 1
ATOM 733 C C . GLN A 1 95 ? -18.249 23.519 25.074 1.00 51.88 95 GLN A C 1
ATOM 735 O O . GLN A 1 95 ? -18.803 22.483 24.713 1.00 51.88 95 GLN A O 1
ATOM 740 N N . ASN A 1 96 ? -17.337 24.156 24.338 1.00 44.00 96 ASN A N 1
ATOM 741 C CA . ASN A 1 96 ? -16.730 23.623 23.119 1.00 44.00 96 ASN A CA 1
ATOM 742 C C . ASN A 1 96 ? -15.923 22.364 23.470 1.00 44.00 96 ASN A C 1
ATOM 744 O O . ASN A 1 96 ? -14.698 22.392 23.540 1.00 44.00 96 ASN A O 1
ATOM 748 N N . PHE A 1 97 ? -16.601 21.263 23.772 1.00 49.28 97 PHE A N 1
ATOM 749 C CA . PHE A 1 97 ? -15.984 19.955 23.773 1.00 49.28 97 PHE A CA 1
ATOM 750 C C . PHE A 1 97 ? -15.778 19.601 22.308 1.00 49.28 97 PHE A C 1
ATOM 752 O O . PHE A 1 97 ? -16.749 19.418 21.576 1.00 49.28 97 PHE A O 1
ATOM 759 N N . ASP A 1 98 ? -14.519 19.564 21.870 1.00 51.00 98 ASP A N 1
ATOM 760 C CA . ASP A 1 98 ? -14.160 19.049 20.553 1.00 51.00 98 ASP A CA 1
ATOM 761 C C . ASP A 1 98 ? -14.895 17.724 20.330 1.00 51.00 98 ASP A C 1
ATOM 763 O O . ASP A 1 98 ? -14.656 16.747 21.042 1.00 51.00 98 ASP A O 1
ATOM 767 N N . THR A 1 99 ? -15.766 17.663 19.320 1.00 52.34 99 THR A N 1
ATOM 768 C CA . THR A 1 99 ? -16.538 16.460 18.952 1.00 52.34 99 THR A CA 1
ATOM 769 C C . THR A 1 99 ? -15.633 15.246 18.681 1.00 52.34 99 THR A C 1
ATOM 771 O O . THR A 1 99 ? -16.086 14.106 18.688 1.00 52.34 99 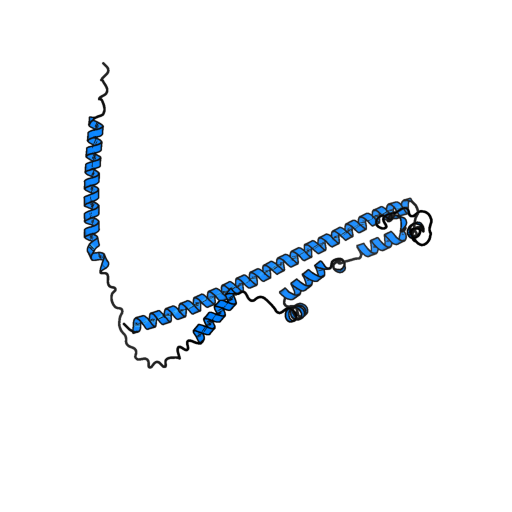THR A O 1
ATOM 774 N N . LYS A 1 100 ? -14.327 15.480 18.488 1.00 56.41 100 LYS A N 1
ATOM 775 C CA . LYS A 1 100 ? -13.273 14.470 18.322 1.00 56.41 100 LYS A CA 1
ATOM 776 C C . LYS A 1 100 ? -12.838 13.784 19.629 1.00 56.41 100 LYS A C 1
ATOM 778 O O . LYS A 1 100 ? -12.227 12.726 19.557 1.00 56.41 100 LYS A O 1
ATOM 783 N N . ASN A 1 101 ? -13.160 14.351 20.793 1.00 65.06 101 ASN A N 1
ATOM 784 C CA . ASN A 1 101 ? -12.664 13.920 22.107 1.00 65.06 101 ASN A CA 1
ATOM 785 C C . ASN A 1 101 ? -13.768 13.396 23.040 1.00 65.06 101 ASN A C 1
ATOM 787 O O . ASN A 1 101 ? -13.593 13.402 24.258 1.00 65.06 101 ASN A O 1
ATOM 791 N N . VAL A 1 102 ? -14.908 12.939 22.509 1.00 73.25 102 VAL A N 1
ATOM 792 C CA . VAL A 1 102 ? -15.902 12.238 23.340 1.00 73.25 102 VAL A CA 1
ATOM 793 C C . VAL A 1 102 ? -15.267 10.936 23.849 1.00 73.25 102 VAL A C 1
ATOM 795 O O . VAL A 1 102 ? -14.879 10.099 23.026 1.00 73.25 102 VAL A O 1
ATOM 798 N N . PRO A 1 103 ? -15.137 10.730 25.174 1.00 86.44 103 PRO A N 1
ATOM 799 C CA . PRO A 1 103 ? -14.487 9.536 25.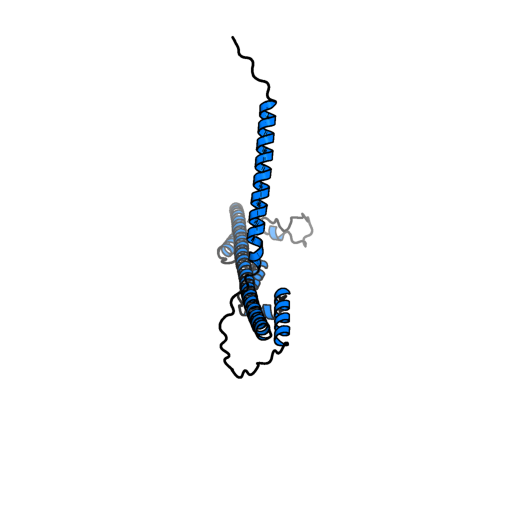695 1.00 86.44 103 PRO A CA 1
ATOM 800 C C . PRO A 1 103 ? -15.216 8.262 25.261 1.00 86.44 103 PRO A C 1
ATOM 802 O O . PRO A 1 103 ? -16.413 8.101 25.499 1.00 86.44 103 PRO A O 1
ATOM 805 N N . LEU A 1 104 ? -14.482 7.331 24.650 1.00 87.69 104 LEU A N 1
ATOM 806 C CA . LEU A 1 104 ? -15.050 6.124 24.033 1.00 87.69 104 LEU A CA 1
ATOM 807 C C . LEU A 1 104 ? -15.786 5.221 25.028 1.00 87.69 104 LEU A C 1
ATOM 809 O O . LEU A 1 104 ? -16.738 4.546 24.646 1.00 87.69 104 LEU A O 1
ATOM 813 N N . PHE A 1 105 ? -15.380 5.222 26.301 1.00 87.25 105 PHE A N 1
ATOM 814 C CA . PHE A 1 105 ? -16.020 4.408 27.337 1.00 87.25 105 PHE A CA 1
ATOM 815 C C . PHE A 1 105 ? -17.497 4.768 27.535 1.00 87.25 105 PHE A C 1
ATOM 817 O O . PHE A 1 105 ? -18.275 3.917 27.954 1.00 87.25 105 PHE A O 1
ATOM 824 N N . LEU A 1 106 ? -17.909 5.997 27.189 1.00 90.38 106 LEU A N 1
ATOM 825 C CA . LEU A 1 106 ? -19.302 6.430 27.283 1.00 90.38 106 LEU A CA 1
ATOM 826 C C . LEU A 1 106 ? -20.229 5.654 26.340 1.00 90.38 106 LEU A C 1
ATOM 828 O O . LEU A 1 106 ? -21.440 5.680 26.548 1.00 90.38 106 LEU A O 1
ATOM 832 N N . LEU A 1 107 ? -19.690 4.980 25.314 1.00 88.12 107 LEU A N 1
ATOM 833 C CA . LEU A 1 107 ? -20.466 4.178 24.363 1.00 88.12 107 LEU A CA 1
ATOM 834 C C . LEU A 1 107 ? -21.081 2.928 25.020 1.00 88.12 107 LEU A C 1
ATOM 836 O O . LEU A 1 107 ? -22.059 2.386 24.511 1.00 88.12 107 LEU A O 1
ATOM 840 N N . GLY A 1 108 ? -20.548 2.517 26.172 1.00 91.19 108 GLY A N 1
ATOM 841 C CA . GLY A 1 108 ? -21.005 1.355 26.923 1.00 91.19 108 GLY A CA 1
ATOM 842 C C . GLY A 1 108 ? -20.276 0.064 26.545 1.00 91.19 108 GLY A C 1
ATOM 843 O O . GLY A 1 108 ? -19.730 -0.085 25.448 1.00 91.19 108 GLY A O 1
ATOM 844 N N . SER A 1 109 ? -20.252 -0.879 27.485 1.00 93.06 109 SER A N 1
ATOM 845 C CA . SER A 1 109 ? -19.509 -2.135 27.373 1.00 93.06 109 SER A CA 1
ATOM 846 C C . SER A 1 109 ? -20.023 -3.040 26.241 1.00 93.06 109 SER A C 1
ATOM 848 O O . SER A 1 109 ? -19.227 -3.713 25.586 1.00 93.06 109 SER A O 1
ATOM 850 N N . GLU A 1 110 ? -21.331 -3.032 25.968 1.00 92.00 110 GLU A N 1
ATOM 851 C CA . GLU A 1 110 ? -21.967 -3.875 24.947 1.00 92.00 110 GLU A CA 1
ATOM 852 C C . GLU A 1 110 ? -21.567 -3.440 23.530 1.00 92.00 110 GLU A C 1
ATOM 854 O O . GLU A 1 110 ? -21.059 -4.237 22.739 1.00 92.00 110 GLU A O 1
ATOM 859 N N . ALA A 1 111 ? -21.701 -2.146 23.237 1.00 92.19 111 ALA A N 1
ATOM 860 C CA . ALA A 1 111 ? -21.364 -1.586 21.933 1.00 92.19 111 ALA A CA 1
ATOM 861 C C . ALA A 1 111 ? -19.861 -1.690 21.622 1.0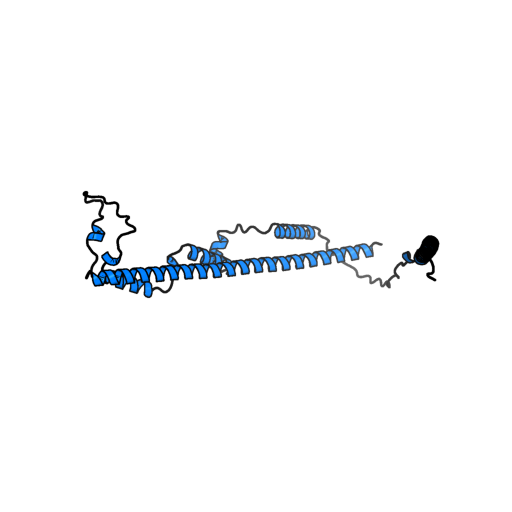0 92.19 111 ALA A C 1
ATOM 863 O O . ALA A 1 111 ? -19.483 -2.016 20.495 1.00 92.19 111 ALA A O 1
ATOM 864 N N . LEU A 1 112 ? -18.996 -1.470 22.621 1.00 93.81 112 LEU A N 1
ATOM 865 C CA . LEU A 1 112 ? -17.547 -1.615 22.459 1.00 93.81 112 LEU A CA 1
ATOM 866 C C . LEU A 1 112 ? -17.147 -3.067 22.148 1.00 93.81 112 LEU A C 1
ATOM 868 O O . LEU A 1 112 ? -16.306 -3.286 21.276 1.00 93.81 112 LEU A O 1
ATOM 872 N N . LYS A 1 113 ? -17.768 -4.061 22.803 1.00 94.81 113 LYS A N 1
ATOM 873 C CA . LYS A 1 113 ? -17.526 -5.490 22.521 1.00 94.81 113 LYS A CA 1
ATOM 874 C C . LYS A 1 113 ? -17.910 -5.862 21.093 1.00 94.81 113 LYS A C 1
ATOM 876 O O . LYS A 1 113 ? -17.124 -6.516 20.409 1.00 94.81 113 LYS A O 1
ATOM 881 N N . GLU A 1 114 ? -19.079 -5.424 20.631 1.00 95.75 114 GLU A N 1
ATOM 882 C CA . GLU A 1 114 ? -19.510 -5.698 19.257 1.00 95.75 114 GLU A CA 1
ATOM 883 C C . GLU A 1 114 ? -18.610 -4.995 18.232 1.00 95.75 114 GLU A C 1
ATOM 885 O O . GLU A 1 114 ? -18.224 -5.604 17.235 1.00 95.75 114 GLU A O 1
ATOM 890 N N . GLN A 1 115 ? -18.173 -3.758 18.493 1.00 92.81 115 GLN A N 1
ATOM 891 C CA . GLN A 1 115 ? -17.245 -3.066 17.596 1.00 92.81 115 GLN A CA 1
ATOM 892 C C . GLN A 1 115 ? -15.886 -3.775 17.501 1.00 92.81 115 GLN A C 1
ATOM 894 O O . GLN A 1 115 ? -15.354 -3.932 16.400 1.00 92.81 115 GLN A O 1
ATOM 899 N N . ILE A 1 116 ? -15.338 -4.237 18.629 1.00 95.75 116 ILE A N 1
ATOM 900 C CA . ILE A 1 116 ? -14.107 -5.039 18.649 1.00 95.75 116 ILE A CA 1
ATOM 901 C C . ILE A 1 116 ? -14.298 -6.308 17.815 1.00 95.75 116 ILE A C 1
ATOM 903 O O . ILE A 1 116 ? -13.489 -6.579 16.933 1.00 95.75 116 ILE A O 1
ATOM 907 N N . LYS A 1 117 ? -15.396 -7.039 18.029 1.00 96.31 117 LYS A N 1
ATOM 908 C CA . LYS A 1 117 ? -15.708 -8.275 17.302 1.00 96.31 117 LYS A CA 1
ATOM 909 C C . LYS A 1 117 ? -15.800 -8.057 15.789 1.00 96.31 117 LYS A C 1
ATOM 911 O O . LYS A 1 117 ? -15.298 -8.875 15.020 1.00 96.31 117 LYS A O 1
ATOM 916 N N . VAL A 1 118 ? -16.397 -6.947 15.353 1.00 94.75 118 VAL A N 1
ATOM 917 C CA . VAL A 1 118 ? -16.464 -6.571 13.932 1.00 94.75 118 VAL A CA 1
ATOM 918 C C . VAL A 1 118 ? -15.068 -6.304 13.359 1.00 94.75 118 VAL A C 1
ATOM 920 O O . VAL A 1 118 ? -14.748 -6.798 12.278 1.00 94.75 118 VAL A O 1
ATOM 923 N N . LEU A 1 119 ? -14.219 -5.559 14.074 1.00 94.00 119 LEU A N 1
ATOM 924 C CA . LEU A 1 119 ? -12.862 -5.240 13.615 1.00 94.00 119 LEU A CA 1
ATOM 925 C C . LEU A 1 119 ? -11.932 -6.464 13.617 1.00 94.00 119 LEU A C 1
ATOM 927 O O . LEU A 1 119 ? -11.135 -6.630 12.691 1.00 94.00 119 LEU A O 1
ATOM 931 N N . GLU A 1 120 ? -12.052 -7.343 14.612 1.00 93.75 120 GLU A N 1
ATOM 932 C CA . GLU A 1 120 ? -11.302 -8.602 14.698 1.00 93.75 120 GLU A CA 1
ATOM 933 C C . GLU A 1 120 ? -11.728 -9.596 13.603 1.00 93.75 120 GLU A C 1
ATOM 935 O O . GLU A 1 120 ? -10.887 -10.308 13.055 1.00 93.75 120 GLU A O 1
ATOM 940 N N . GLY A 1 121 ? -13.010 -9.606 13.218 1.00 92.88 121 GLY A N 1
ATOM 941 C CA . GLY A 1 121 ? -13.528 -10.445 12.130 1.00 92.88 121 GLY A CA 1
ATOM 942 C C . GLY A 1 121 ? -13.155 -9.972 10.719 1.00 92.88 121 GLY A C 1
ATOM 943 O O . GLY A 1 121 ? -13.338 -10.713 9.748 1.00 92.88 121 GLY A O 1
ATOM 944 N N . ARG A 1 122 ? -12.636 -8.748 10.575 1.00 91.62 122 ARG A N 1
ATOM 945 C CA . ARG A 1 122 ? -12.314 -8.158 9.272 1.00 91.62 122 ARG A CA 1
ATOM 946 C C . ARG A 1 122 ? -11.038 -8.780 8.682 1.00 91.62 122 ARG A C 1
ATOM 948 O O . ARG A 1 122 ? -10.019 -8.906 9.360 1.00 91.62 122 ARG A O 1
ATOM 955 N N . ARG A 1 123 ? -11.087 -9.165 7.399 1.00 88.69 123 ARG A N 1
ATOM 956 C CA . ARG A 1 123 ? -9.956 -9.800 6.684 1.00 88.69 123 ARG A CA 1
ATOM 957 C C . ARG A 1 123 ? -9.079 -8.817 5.912 1.00 88.69 123 ARG A C 1
ATOM 959 O O . ARG A 1 123 ? -7.884 -9.063 5.787 1.00 88.69 123 ARG A O 1
ATOM 966 N N . GLN A 1 124 ? -9.668 -7.751 5.381 1.00 85.25 124 GLN A N 1
ATOM 967 C CA . GLN A 1 124 ? -8.999 -6.807 4.493 1.00 85.25 124 GLN A CA 1
ATOM 968 C C . GLN A 1 124 ? -9.578 -5.407 4.707 1.00 85.25 124 GLN A C 1
ATOM 970 O O . GLN A 1 124 ? -10.779 -5.270 4.943 1.00 85.25 124 GLN A O 1
ATOM 975 N N . ASP A 1 125 ? -8.708 -4.401 4.658 1.00 90.75 125 ASP A N 1
ATOM 976 C CA . ASP A 1 125 ? -9.018 -2.999 4.966 1.00 90.75 125 ASP A CA 1
ATOM 977 C C . ASP A 1 125 ? -8.912 -2.093 3.722 1.00 90.75 125 ASP A C 1
ATOM 979 O O . ASP A 1 125 ? -8.908 -0.875 3.833 1.00 90.75 125 ASP A O 1
ATOM 983 N N . ASP A 1 126 ? -8.848 -2.682 2.524 1.00 89.06 126 ASP A N 1
ATOM 984 C CA . ASP A 1 126 ? -8.617 -1.981 1.250 1.00 89.06 126 ASP A CA 1
ATOM 985 C C . ASP A 1 126 ? -9.676 -0.912 0.915 1.00 89.06 126 ASP A C 1
ATOM 987 O O . ASP A 1 126 ? -9.427 -0.049 0.081 1.00 89.06 126 ASP A O 1
ATOM 991 N N . HIS A 1 127 ? -10.856 -0.956 1.541 1.00 88.00 127 HIS A N 1
ATOM 992 C CA . HIS A 1 127 ? -11.922 0.033 1.348 1.00 88.00 127 HIS A CA 1
ATOM 993 C C . HIS A 1 127 ? -11.732 1.315 2.173 1.00 88.00 127 HIS A C 1
ATOM 995 O O . HIS A 1 127 ? -12.470 2.272 1.963 1.00 88.00 127 HIS A O 1
ATOM 1001 N N . GLU A 1 128 ? -10.799 1.334 3.128 1.00 87.44 128 GLU A N 1
ATOM 1002 C CA . GLU A 1 128 ? -10.549 2.497 3.994 1.00 87.44 128 GLU A CA 1
ATOM 1003 C C . GLU A 1 128 ? -9.680 3.568 3.308 1.00 87.44 128 GLU A C 1
ATOM 1005 O O . GLU A 1 128 ? -9.670 4.714 3.754 1.00 87.44 128 GLU A O 1
ATOM 1010 N N . ASP A 1 129 ? -8.953 3.217 2.239 1.00 86.81 129 ASP A N 1
ATOM 1011 C CA . ASP A 1 129 ? -8.004 4.114 1.571 1.00 86.81 129 ASP A CA 1
ATOM 1012 C C . ASP A 1 129 ? -8.146 4.072 0.041 1.00 86.81 129 ASP A C 1
ATOM 1014 O O . ASP A 1 129 ? -7.997 3.028 -0.600 1.00 86.81 129 ASP A O 1
ATOM 1018 N N . GLU A 1 130 ? -8.394 5.238 -0.559 1.00 88.56 130 GLU A N 1
ATOM 1019 C CA . GLU A 1 130 ? -8.492 5.417 -2.011 1.00 88.56 130 GLU A CA 1
ATOM 1020 C C . GLU A 1 130 ? -7.199 5.009 -2.734 1.00 88.56 130 GLU A C 1
ATOM 1022 O O . GLU A 1 130 ? -7.252 4.469 -3.846 1.00 88.56 130 GLU A O 1
ATOM 1027 N N . ARG A 1 131 ? -6.041 5.171 -2.079 1.00 86.50 131 ARG A N 1
ATOM 1028 C CA . ARG A 1 131 ? -4.726 4.849 -2.639 1.00 86.50 131 ARG A CA 1
ATOM 1029 C C . ARG A 1 131 ? -4.596 3.374 -2.999 1.00 86.50 131 ARG A C 1
ATOM 1031 O O . ARG A 1 131 ? -3.961 3.033 -3.995 1.00 86.50 131 ARG A O 1
ATOM 1038 N N . VAL A 1 132 ? -5.231 2.485 -2.236 1.00 90.12 132 VAL A N 1
ATOM 1039 C CA . VAL A 1 132 ? -5.248 1.051 -2.553 1.00 90.12 132 VAL A CA 1
ATOM 1040 C C . VAL A 1 132 ? -5.961 0.806 -3.883 1.00 90.12 132 VAL A C 1
ATOM 1042 O O . VAL A 1 132 ? -5.468 0.047 -4.717 1.00 90.12 132 VAL A O 1
ATOM 1045 N N . SER A 1 133 ? -7.083 1.491 -4.115 1.00 87.25 133 SER A N 1
ATOM 1046 C CA . SER A 1 133 ? -7.831 1.394 -5.369 1.00 87.25 133 SER A CA 1
ATOM 1047 C C . SER A 1 133 ? -7.032 1.944 -6.554 1.00 87.25 133 SER A C 1
ATOM 1049 O O . SER A 1 133 ? -7.047 1.345 -7.626 1.00 87.25 133 SER A O 1
ATOM 1051 N N . GLU A 1 134 ? -6.299 3.046 -6.370 1.00 84.00 134 GLU A N 1
ATOM 1052 C CA . GLU A 1 134 ? -5.379 3.586 -7.382 1.00 84.00 134 GLU A CA 1
ATOM 1053 C C . GLU A 1 134 ? -4.290 2.586 -7.771 1.00 84.00 134 GLU A C 1
ATOM 1055 O O . GLU A 1 134 ? -4.149 2.263 -8.948 1.00 84.00 134 GLU A O 1
ATOM 1060 N N . ILE A 1 135 ? -3.566 2.046 -6.787 1.00 83.25 135 ILE A N 1
ATOM 1061 C CA . ILE A 1 135 ? -2.451 1.127 -7.040 1.00 83.25 135 ILE A CA 1
ATOM 1062 C C . ILE A 1 135 ? -2.938 -0.152 -7.731 1.00 83.25 135 ILE A C 1
ATOM 1064 O O . ILE A 1 135 ? -2.273 -0.655 -8.635 1.00 83.25 135 ILE A O 1
ATOM 1068 N N . VAL A 1 136 ? -4.101 -0.682 -7.336 1.00 87.31 136 VAL A N 1
ATOM 1069 C CA . VAL A 1 136 ? -4.693 -1.861 -7.987 1.00 87.31 136 VAL A CA 1
ATOM 1070 C C . VAL A 1 136 ? -5.032 -1.564 -9.449 1.00 87.31 136 VAL A C 1
ATOM 1072 O O . VAL A 1 136 ? -4.663 -2.355 -10.314 1.00 87.31 136 VAL A O 1
ATOM 1075 N N . ARG A 1 137 ? -5.628 -0.402 -9.753 1.00 81.06 137 ARG A N 1
ATOM 1076 C CA . ARG A 1 137 ? -5.895 0.011 -11.143 1.00 81.06 137 ARG A CA 1
ATOM 1077 C C . ARG A 1 137 ? -4.614 0.142 -11.966 1.00 81.06 137 ARG A C 1
ATOM 1079 O O . ARG A 1 137 ? -4.571 -0.321 -13.104 1.00 81.06 137 ARG A O 1
ATOM 1086 N N . ASP A 1 138 ? -3.568 0.740 -11.404 1.00 80.00 138 ASP A N 1
ATOM 1087 C CA . ASP A 1 138 ? -2.282 0.890 -12.091 1.00 80.00 138 ASP A CA 1
ATOM 1088 C C . ASP A 1 138 ? -1.621 -0.472 -12.354 1.00 80.00 138 ASP A C 1
ATOM 1090 O O . ASP A 1 138 ? -1.065 -0.710 -13.430 1.00 80.00 138 ASP A O 1
ATOM 1094 N N . LEU A 1 139 ? -1.724 -1.404 -11.403 1.00 86.06 139 LEU A N 1
ATOM 1095 C CA . LEU A 1 139 ? -1.271 -2.783 -11.583 1.00 86.06 139 LEU A CA 1
ATOM 1096 C C . LEU A 1 139 ? -2.077 -3.517 -12.662 1.00 86.06 139 LEU A C 1
ATOM 1098 O O . LEU A 1 139 ? -1.477 -4.229 -13.466 1.00 86.06 139 LEU A O 1
ATOM 1102 N N . ASP A 1 140 ? -3.392 -3.324 -12.727 1.00 80.00 140 ASP A N 1
ATOM 1103 C CA . ASP A 1 140 ? -4.266 -3.901 -13.757 1.00 80.00 140 ASP A CA 1
ATOM 1104 C C . ASP A 1 140 ? -3.893 -3.404 -15.163 1.00 80.00 140 ASP A C 1
ATOM 1106 O O . ASP A 1 140 ? -3.717 -4.198 -16.094 1.00 80.00 140 ASP A O 1
ATOM 1110 N N . ILE A 1 141 ? -3.647 -2.097 -15.302 1.00 75.62 141 ILE A N 1
ATOM 1111 C CA . ILE A 1 141 ? -3.146 -1.461 -16.532 1.00 75.62 141 ILE A CA 1
ATOM 1112 C C . ILE A 1 141 ? -1.806 -2.069 -16.976 1.00 75.62 141 ILE A C 1
ATOM 1114 O O . ILE A 1 141 ? -1.592 -2.306 -18.173 1.00 75.62 141 ILE A O 1
ATOM 1118 N N . LEU A 1 142 ? -0.896 -2.317 -16.027 1.00 79.44 142 LEU A N 1
ATOM 1119 C CA . LEU A 1 142 ? 0.421 -2.905 -16.292 1.00 79.44 142 LEU A CA 1
ATOM 1120 C C . LEU A 1 142 ? 0.354 -4.408 -16.598 1.00 79.44 142 LEU A C 1
ATOM 1122 O O . LEU A 1 142 ? 1.179 -4.901 -17.367 1.00 79.44 142 LEU A O 1
ATOM 1126 N N . ASN A 1 143 ? -0.606 -5.129 -16.018 1.00 77.69 143 ASN A N 1
ATOM 1127 C CA . ASN A 1 143 ? -0.802 -6.564 -16.227 1.00 77.69 143 ASN A CA 1
ATOM 1128 C C . ASN A 1 143 ? -1.578 -6.890 -17.509 1.00 77.69 143 ASN A C 1
ATOM 1130 O O . ASN A 1 143 ? -1.572 -8.047 -17.925 1.00 77.69 143 ASN A O 1
ATOM 1134 N N . GLY A 1 144 ? -2.224 -5.896 -18.130 1.00 70.62 144 GLY A N 1
ATOM 1135 C CA . GLY A 1 144 ? -3.065 -6.114 -19.307 1.00 70.62 144 GLY A CA 1
ATOM 1136 C C . GLY A 1 144 ? -4.312 -6.931 -18.976 1.00 70.62 144 GLY A C 1
ATOM 1137 O O . GLY A 1 144 ? -4.738 -7.759 -19.776 1.00 70.62 144 GLY A O 1
ATOM 1138 N N . THR A 1 145 ? -4.869 -6.756 -17.774 1.00 72.62 145 THR A N 1
ATOM 1139 C CA . THR A 1 145 ? -6.175 -7.341 -17.450 1.00 72.62 145 THR A CA 1
ATOM 1140 C C . THR A 1 145 ? -7.263 -6.639 -18.274 1.00 72.62 145 THR A C 1
ATOM 1142 O O . THR A 1 145 ? -7.079 -5.478 -18.649 1.00 72.62 145 THR A O 1
ATOM 1145 N N . PRO A 1 146 ? -8.402 -7.293 -18.572 1.00 71.19 146 PRO A N 1
ATOM 1146 C CA . PRO A 1 146 ? -9.486 -6.679 -19.346 1.00 71.19 146 PRO A CA 1
ATOM 1147 C C . PRO A 1 146 ? -9.949 -5.326 -18.779 1.00 71.19 146 PRO A C 1
ATOM 1149 O O . PRO A 1 146 ? -10.224 -4.389 -19.532 1.00 71.19 146 PRO A O 1
ATOM 1152 N N . GLU A 1 147 ? -9.990 -5.195 -17.450 1.00 60.69 147 GLU A N 1
ATOM 1153 C CA . GLU A 1 147 ? -10.299 -3.944 -16.756 1.00 60.69 147 GLU A CA 1
ATOM 1154 C C . GLU A 1 147 ? -9.223 -2.874 -17.001 1.00 60.69 147 GLU A C 1
ATOM 1156 O O . GLU A 1 147 ? -9.546 -1.720 -17.292 1.00 60.69 147 GLU A O 1
ATOM 1161 N N . GLY A 1 148 ? -7.944 -3.258 -16.951 1.00 61.41 148 GLY A N 1
ATOM 1162 C CA . GLY A 1 148 ? -6.815 -2.382 -17.260 1.00 61.41 148 GLY A CA 1
ATOM 1163 C C . GLY A 1 148 ? -6.785 -1.935 -18.723 1.00 61.41 148 GLY A C 1
ATOM 1164 O O . GLY A 1 148 ? -6.503 -0.770 -19.010 1.00 61.41 148 GLY A O 1
ATOM 1165 N N . GLU A 1 149 ? -7.129 -2.818 -19.662 1.00 60.44 149 GLU A N 1
ATOM 1166 C CA . GLU A 1 149 ? -7.242 -2.490 -21.087 1.00 60.44 149 GLU A CA 1
ATOM 1167 C C . GLU A 1 149 ? -8.378 -1.495 -21.353 1.00 60.44 149 GLU A C 1
ATOM 1169 O O . GLU A 1 149 ? -8.183 -0.522 -22.082 1.00 60.44 149 GLU A O 1
ATOM 1174 N N . ALA A 1 150 ? -9.532 -1.656 -20.697 1.00 60.28 150 ALA A N 1
ATOM 1175 C CA . ALA A 1 150 ? -10.642 -0.709 -20.802 1.00 60.28 150 ALA A CA 1
ATOM 1176 C C . ALA A 1 150 ? -10.277 0.701 -20.296 1.00 60.28 150 ALA A C 1
ATOM 1178 O O . ALA A 1 150 ? -10.771 1.697 -20.835 1.00 60.28 150 ALA A O 1
ATOM 1179 N N . VAL A 1 151 ? -9.408 0.802 -19.282 1.00 58.81 151 VAL A N 1
ATOM 1180 C CA . VAL A 1 151 ? -8.888 2.085 -18.780 1.00 58.81 151 VAL A CA 1
ATOM 1181 C C . VAL A 1 151 ? -7.823 2.662 -19.715 1.00 58.81 151 VAL A C 1
ATOM 1183 O O . VAL A 1 151 ? -7.874 3.855 -20.018 1.00 58.81 151 VAL A O 1
ATOM 1186 N N . ARG A 1 152 ? -6.907 1.834 -20.239 1.00 57.81 152 ARG A N 1
ATOM 1187 C CA . ARG A 1 152 ? -5.887 2.258 -21.218 1.00 57.81 152 ARG A CA 1
ATOM 1188 C C . ARG A 1 152 ? -6.507 2.874 -22.462 1.00 57.81 152 ARG A C 1
ATOM 1190 O O . ARG A 1 152 ? -6.158 3.998 -22.800 1.00 57.81 152 ARG A O 1
ATOM 1197 N N . VAL A 1 153 ? -7.501 2.207 -23.049 1.00 59.19 153 VAL A N 1
ATOM 1198 C CA . VAL A 1 153 ? -8.200 2.672 -24.262 1.00 59.19 153 VAL A CA 1
ATOM 1199 C C . VAL A 1 153 ? -8.833 4.060 -24.080 1.00 59.19 153 VAL A C 1
ATOM 1201 O O . VAL A 1 153 ? -8.968 4.823 -25.035 1.00 59.19 153 VAL A O 1
ATOM 1204 N N . ARG A 1 154 ? -9.190 4.439 -22.847 1.00 56.28 154 ARG A N 1
ATOM 1205 C CA . ARG A 1 154 ? -9.713 5.779 -22.528 1.00 56.28 154 ARG A CA 1
ATOM 1206 C C . ARG A 1 154 ? -8.617 6.836 -22.333 1.00 56.28 154 ARG A C 1
ATOM 1208 O O . ARG A 1 154 ? -8.914 8.021 -22.439 1.00 56.28 154 ARG A O 1
ATOM 1215 N N . GLY A 1 155 ? -7.382 6.427 -22.043 1.00 46.69 155 GLY A N 1
ATOM 1216 C CA . GLY A 1 155 ? -6.243 7.286 -21.698 1.00 46.69 155 GLY A CA 1
ATOM 1217 C C . GLY A 1 155 ? -5.108 7.323 -22.731 1.00 46.69 155 GLY A C 1
ATOM 1218 O O . GLY A 1 155 ? -4.041 7.841 -22.413 1.00 46.69 155 GLY A O 1
ATOM 1219 N N . ASP A 1 156 ? -5.319 6.785 -23.939 1.00 42.31 156 ASP A N 1
ATOM 1220 C CA . ASP A 1 156 ? -4.337 6.466 -24.998 1.00 42.31 156 ASP A CA 1
ATOM 1221 C C . ASP A 1 156 ? -3.565 7.649 -25.640 1.00 42.31 156 ASP A C 1
ATOM 1223 O O . ASP A 1 156 ? -3.178 7.616 -26.808 1.00 42.31 156 ASP A O 1
ATOM 1227 N N . ALA A 1 157 ? -3.221 8.684 -24.881 1.00 39.53 157 ALA A N 1
ATOM 1228 C CA . ALA A 1 157 ? -2.091 9.547 -25.208 1.00 39.53 157 ALA A CA 1
ATOM 1229 C C . ALA A 1 157 ? -0.827 9.028 -24.503 1.00 39.53 157 ALA A C 1
ATOM 1231 O O . ALA A 1 157 ? -0.214 9.734 -23.707 1.00 39.53 157 ALA A O 1
ATOM 1232 N N . ILE A 1 158 ? -0.426 7.780 -24.767 1.00 49.22 158 ILE A N 1
ATOM 1233 C CA . ILE A 1 158 ? 0.877 7.281 -24.307 1.00 49.22 158 ILE A CA 1
ATOM 1234 C C . ILE A 1 158 ? 1.957 8.082 -25.058 1.00 49.22 158 ILE A C 1
ATOM 1236 O O . ILE A 1 158 ? 2.010 8.003 -26.290 1.00 49.22 158 ILE A O 1
ATOM 1240 N N . PRO A 1 159 ? 2.830 8.850 -24.376 1.00 48.31 159 PRO A N 1
ATOM 1241 C CA . PRO A 1 159 ? 3.900 9.575 -25.040 1.00 48.31 159 PRO A CA 1
ATOM 1242 C C . PRO A 1 159 ? 4.930 8.563 -25.543 1.00 48.31 159 PRO A C 1
ATOM 1244 O O . PRO A 1 159 ? 5.777 8.068 -24.801 1.00 48.31 159 PRO A O 1
ATOM 1247 N N . LEU A 1 160 ? 4.828 8.217 -26.825 1.00 56.09 160 LEU A N 1
ATOM 1248 C CA . LEU A 1 160 ? 5.838 7.432 -27.517 1.00 56.09 160 LEU A CA 1
ATOM 1249 C C . LEU A 1 160 ? 7.163 8.202 -27.447 1.00 56.09 160 LEU A C 1
ATOM 1251 O O . LEU A 1 160 ? 7.250 9.333 -27.925 1.00 56.09 160 LEU A O 1
ATOM 1255 N N . ASP A 1 161 ? 8.181 7.586 -26.845 1.00 60.84 161 ASP A N 1
ATOM 1256 C CA . ASP A 1 161 ? 9.528 8.146 -26.723 1.00 60.84 161 ASP A CA 1
ATOM 1257 C C . ASP A 1 161 ? 10.001 8.725 -28.072 1.00 60.84 161 ASP A C 1
ATOM 1259 O O . ASP A 1 161 ? 9.986 8.052 -29.112 1.00 60.84 161 ASP A O 1
ATOM 1263 N N . ALA A 1 162 ? 10.423 9.994 -28.054 1.00 57.50 162 ALA A N 1
ATOM 1264 C CA . ALA A 1 162 ? 10.884 10.738 -29.224 1.00 57.50 162 ALA A CA 1
ATOM 1265 C C . ALA A 1 162 ? 12.017 10.011 -29.972 1.00 57.50 162 ALA A C 1
ATOM 1267 O O . ALA A 1 162 ? 12.146 10.130 -31.195 1.00 57.50 162 ALA A O 1
ATOM 1268 N N . THR A 1 163 ? 12.802 9.206 -29.253 1.00 55.12 163 THR A N 1
ATOM 1269 C CA . THR A 1 163 ? 13.881 8.378 -29.803 1.00 55.12 163 THR A CA 1
ATOM 1270 C C . THR A 1 163 ? 13.340 7.288 -30.734 1.00 55.12 163 THR A C 1
ATOM 1272 O O . THR A 1 163 ? 13.828 7.120 -31.855 1.00 55.12 163 THR A O 1
ATOM 1275 N N . TYR A 1 164 ? 12.278 6.592 -30.323 1.00 54.28 164 TYR A N 1
ATOM 1276 C CA . TYR A 1 164 ? 11.619 5.554 -31.121 1.00 54.28 164 TYR A CA 1
ATOM 1277 C C . TYR A 1 164 ? 10.957 6.143 -32.376 1.00 54.28 164 TYR A C 1
ATOM 1279 O O . TYR A 1 164 ? 11.125 5.622 -33.484 1.00 54.28 164 TYR A O 1
ATOM 1287 N N . LEU A 1 165 ? 10.294 7.296 -32.231 1.00 64.81 165 LEU A N 1
ATOM 1288 C CA . LEU A 1 165 ? 9.673 8.018 -33.346 1.00 64.81 165 LEU A CA 1
ATOM 1289 C C . LEU A 1 165 ? 10.690 8.479 -34.401 1.00 64.81 165 LEU A C 1
ATOM 1291 O O . LEU A 1 165 ? 10.398 8.450 -35.601 1.00 64.81 165 LEU A O 1
ATOM 1295 N N . ASN A 1 166 ? 11.886 8.893 -33.976 1.00 65.25 166 ASN A N 1
ATOM 1296 C CA . ASN A 1 166 ? 12.955 9.302 -34.887 1.00 65.25 166 ASN A CA 1
ATOM 1297 C C . ASN A 1 166 ? 13.543 8.114 -35.665 1.00 65.25 166 ASN A C 1
ATOM 1299 O O . ASN A 1 166 ? 13.809 8.236 -36.864 1.00 65.25 166 ASN A O 1
ATOM 1303 N N . ASN A 1 167 ? 13.686 6.950 -35.028 1.00 61.44 167 ASN A N 1
ATOM 1304 C CA . ASN A 1 167 ? 14.207 5.745 -35.680 1.00 61.44 167 ASN A CA 1
ATOM 1305 C C . ASN A 1 167 ? 13.228 5.170 -36.720 1.00 61.44 167 ASN A C 1
ATOM 1307 O O . ASN A 1 167 ? 13.646 4.811 -37.822 1.00 61.44 167 ASN A O 1
ATOM 1311 N N . ILE A 1 168 ? 11.919 5.175 -36.438 1.00 63.09 168 ILE A N 1
ATOM 1312 C CA . ILE A 1 168 ? 10.888 4.791 -37.422 1.00 63.09 168 ILE A CA 1
ATOM 1313 C C . ILE A 1 168 ? 10.874 5.745 -38.620 1.00 63.09 168 ILE A C 1
ATOM 1315 O O . ILE A 1 168 ? 10.777 5.301 -39.767 1.00 63.09 168 ILE A O 1
ATOM 1319 N N . ARG A 1 169 ? 11.000 7.058 -38.383 1.00 66.88 169 ARG A N 1
ATOM 1320 C CA . ARG A 1 169 ? 11.088 8.043 -39.472 1.00 66.88 169 ARG A CA 1
ATOM 1321 C C . ARG A 1 169 ? 12.266 7.755 -40.403 1.00 66.88 169 ARG A C 1
ATOM 1323 O O . ARG A 1 169 ? 12.082 7.767 -41.617 1.00 66.88 169 ARG A O 1
ATOM 1330 N N . ARG A 1 170 ? 13.443 7.428 -39.858 1.00 60.03 170 ARG A N 1
ATOM 1331 C CA . ARG A 1 170 ? 14.629 7.064 -40.656 1.00 60.03 170 ARG A CA 1
ATOM 1332 C C . ARG A 1 170 ? 14.409 5.814 -41.508 1.00 60.03 170 ARG A C 1
ATOM 1334 O O . ARG A 1 170 ? 14.782 5.816 -42.675 1.00 60.03 170 ARG A O 1
ATOM 1341 N N . LEU A 1 171 ? 13.754 4.785 -40.972 1.00 57.81 171 LEU A N 1
ATOM 1342 C CA . LEU A 1 171 ? 13.409 3.579 -41.736 1.00 57.81 171 LEU A CA 1
ATOM 1343 C C . LEU A 1 171 ? 12.476 3.869 -42.905 1.00 57.81 171 LEU A C 1
ATOM 1345 O O . LEU A 1 171 ? 12.670 3.344 -43.997 1.00 57.81 171 LEU A O 1
ATOM 1349 N N . LYS A 1 172 ? 11.467 4.714 -42.683 1.00 65.75 172 LYS A N 1
ATOM 1350 C CA . LYS A 1 172 ? 10.527 5.099 -43.737 1.00 65.75 172 LYS A CA 1
ATOM 1351 C C . LYS A 1 172 ? 11.241 5.829 -44.876 1.00 65.75 172 LYS A C 1
ATOM 1353 O O . LYS A 1 172 ? 10.955 5.547 -46.033 1.00 65.75 172 LYS A O 1
ATOM 1358 N N . LEU A 1 173 ? 12.204 6.692 -44.547 1.00 65.88 173 LEU A N 1
ATOM 1359 C CA . LEU A 1 173 ? 13.049 7.376 -45.529 1.00 65.88 173 LEU A CA 1
ATOM 1360 C C . LEU A 1 173 ? 13.954 6.397 -46.290 1.00 65.88 173 LEU A C 1
ATOM 1362 O O . LEU A 1 173 ? 14.040 6.478 -47.508 1.00 65.88 173 LEU A O 1
ATOM 1366 N N . LEU A 1 174 ? 14.573 5.432 -45.604 1.00 58.88 174 LEU A N 1
ATOM 1367 C CA . LEU A 1 174 ? 15.398 4.399 -46.245 1.00 58.88 174 LEU A CA 1
ATOM 1368 C C . LEU A 1 174 ? 14.582 3.475 -47.157 1.00 58.88 174 LEU A C 1
ATOM 1370 O O . LEU A 1 174 ? 15.076 3.068 -48.198 1.00 58.88 174 LEU A O 1
ATOM 1374 N N . LYS A 1 175 ? 13.331 3.177 -46.791 1.00 58.22 175 LYS A N 1
ATOM 1375 C CA . LYS A 1 175 ? 12.411 2.358 -47.592 1.00 58.22 175 LYS A CA 1
ATOM 1376 C C . LYS A 1 175 ? 11.824 3.118 -48.789 1.00 58.22 175 LYS A C 1
ATOM 1378 O O . LYS A 1 175 ? 11.446 2.495 -49.769 1.00 58.22 175 LYS A O 1
ATOM 1383 N N . GLN A 1 176 ? 11.731 4.448 -48.702 1.00 58.12 176 GLN A N 1
ATOM 1384 C CA . GLN A 1 176 ? 11.361 5.324 -49.823 1.00 58.12 176 GLN A CA 1
ATOM 1385 C C . GLN A 1 176 ? 12.502 5.527 -50.822 1.00 58.12 176 GLN A C 1
ATOM 1387 O O . GLN A 1 176 ? 12.242 5.862 -51.975 1.00 58.12 176 GLN A O 1
ATOM 1392 N N . ILE A 1 177 ? 13.751 5.315 -50.400 1.00 60.59 177 ILE A N 1
ATOM 1393 C CA . ILE A 1 177 ? 14.880 5.156 -51.315 1.00 60.59 177 ILE A CA 1
ATOM 1394 C C . ILE A 1 177 ? 14.767 3.740 -51.892 1.00 60.59 177 ILE A C 1
ATOM 1396 O O . ILE A 1 177 ? 15.433 2.803 -51.461 1.00 60.59 177 ILE A O 1
ATOM 1400 N N . ASP A 1 178 ? 13.836 3.602 -52.831 1.00 46.41 178 ASP A N 1
ATOM 1401 C CA . ASP A 1 178 ? 13.580 2.422 -53.643 1.00 46.41 178 ASP A CA 1
ATOM 1402 C C . ASP A 1 178 ? 14.824 2.123 -54.494 1.00 46.41 178 ASP A C 1
ATOM 1404 O O . ASP A 1 178 ? 14.980 2.579 -55.626 1.00 46.41 178 ASP A O 1
ATOM 1408 N N . ALA A 1 179 ? 15.792 1.416 -53.911 1.00 52.62 179 ALA A N 1
ATOM 1409 C CA . ALA A 1 179 ? 16.814 0.731 -54.681 1.00 52.62 179 ALA A CA 1
ATOM 1410 C C . ALA A 1 179 ? 16.152 -0.534 -55.228 1.00 52.62 179 ALA A C 1
ATOM 1412 O O . ALA A 1 179 ? 16.265 -1.598 -54.620 1.00 52.62 179 ALA A O 1
ATOM 1413 N N . GLY A 1 180 ? 15.398 -0.366 -56.320 1.00 44.53 180 GLY A N 1
ATOM 1414 C CA . GLY A 1 180 ? 14.663 -1.437 -56.983 1.00 44.53 180 GLY A CA 1
ATOM 1415 C C . GLY A 1 180 ? 15.531 -2.680 -57.147 1.00 44.53 180 GLY A C 1
ATOM 1416 O O . GLY A 1 180 ? 16.728 -2.565 -57.426 1.00 44.53 180 GLY A O 1
ATOM 1417 N N . GLU A 1 181 ? 14.937 -3.853 -56.917 1.00 49.22 181 GLU A N 1
ATOM 1418 C CA . GLU A 1 181 ? 15.627 -5.139 -57.016 1.00 49.22 181 GLU A CA 1
ATOM 1419 C C . GLU A 1 181 ? 16.336 -5.238 -58.373 1.00 49.22 181 GLU A C 1
ATOM 1421 O O . GLU A 1 181 ? 15.667 -5.312 -59.407 1.00 49.22 181 GLU A O 1
ATOM 1426 N N . PRO A 1 182 ? 17.680 -5.200 -58.428 1.00 44.75 182 PRO A N 1
ATOM 1427 C CA . PRO A 1 182 ? 18.350 -5.306 -59.704 1.00 44.75 182 PRO A CA 1
ATOM 1428 C C . PRO A 1 182 ? 18.277 -6.769 -60.130 1.00 44.75 182 PRO A C 1
ATOM 1430 O O . PRO A 1 182 ? 18.813 -7.658 -59.471 1.00 44.75 182 PRO A O 1
ATOM 1433 N N . THR A 1 183 ? 17.602 -7.025 -61.241 1.00 39.88 183 THR A N 1
ATOM 1434 C CA . THR A 1 183 ? 17.633 -8.307 -61.939 1.00 39.88 183 THR A CA 1
ATOM 1435 C C . THR A 1 183 ? 19.074 -8.578 -62.377 1.00 39.88 183 THR A C 1
ATOM 1437 O O . THR A 1 183 ? 19.583 -7.917 -63.282 1.00 39.88 183 THR A O 1
ATOM 1440 N N . PHE A 1 184 ? 19.768 -9.516 -61.732 1.00 44.50 184 PHE A N 1
ATOM 1441 C CA . PHE A 1 184 ? 21.148 -9.847 -62.092 1.00 44.50 184 PHE A CA 1
ATOM 1442 C C . PHE A 1 184 ? 21.193 -11.074 -63.009 1.00 44.50 184 PHE A C 1
ATOM 1444 O O . PHE A 1 184 ? 20.854 -12.181 -62.597 1.00 44.50 184 PHE A O 1
ATOM 1451 N N . GLN A 1 185 ? 21.677 -10.889 -64.241 1.00 36.62 185 GLN A N 1
ATOM 1452 C CA . GLN A 1 185 ? 22.321 -11.971 -64.986 1.00 36.62 185 GLN A CA 1
ATOM 1453 C C . GLN A 1 185 ? 23.689 -12.214 -64.345 1.00 36.62 185 GLN A C 1
ATOM 1455 O O . GLN A 1 185 ? 24.564 -11.347 -64.372 1.00 36.62 185 GLN A O 1
ATOM 1460 N N . LEU A 1 186 ? 23.849 -13.376 -63.718 1.00 41.88 186 LEU A N 1
ATOM 1461 C CA . LEU A 1 186 ? 25.105 -13.809 -63.120 1.00 41.88 186 LEU A CA 1
ATOM 1462 C C . LEU A 1 186 ? 26.101 -14.141 -64.240 1.00 41.88 186 LEU A C 1
ATOM 1464 O O . LEU A 1 186 ? 26.079 -15.241 -64.785 1.00 41.88 186 LEU A O 1
ATOM 1468 N N . LEU A 1 187 ? 26.974 -13.194 -64.588 1.00 48.25 187 LEU A N 1
ATOM 1469 C CA . LEU A 1 187 ? 28.267 -13.531 -65.179 1.00 48.25 187 LEU A CA 1
ATOM 1470 C C . LEU A 1 187 ? 29.270 -13.667 -64.032 1.00 48.25 187 LEU A C 1
ATOM 1472 O O . LEU A 1 187 ? 29.677 -12.681 -63.415 1.00 48.25 187 LEU A O 1
ATOM 1476 N N . GLU A 1 188 ? 29.622 -14.910 -63.730 1.00 50.44 188 GLU A N 1
ATOM 1477 C CA . GLU A 1 188 ? 30.639 -15.276 -62.753 1.00 50.44 188 GLU A CA 1
ATOM 1478 C C . GLU A 1 188 ? 32.019 -14.915 -63.319 1.00 50.44 188 GLU A C 1
ATOM 1480 O O . GLU A 1 188 ? 32.585 -15.618 -64.151 1.00 50.44 188 GLU A O 1
ATOM 1485 N N . VAL A 1 189 ? 32.533 -13.749 -62.928 1.00 47.62 189 VAL A N 1
ATOM 1486 C CA . VAL A 1 189 ? 33.916 -13.354 -63.207 1.00 47.62 189 VAL A CA 1
ATOM 1487 C C . VAL A 1 189 ? 34.747 -13.741 -61.990 1.00 47.62 189 VAL A C 1
ATOM 1489 O O . VAL A 1 189 ? 34.818 -12.993 -61.012 1.00 47.62 189 VAL A O 1
ATOM 1492 N N . GLU A 1 190 ? 35.366 -14.920 -62.040 1.00 43.47 190 GLU A N 1
ATOM 1493 C CA . GLU A 1 190 ? 36.439 -15.277 -61.114 1.00 43.47 190 GLU A CA 1
ATOM 1494 C C . GLU A 1 190 ? 37.627 -14.329 -61.332 1.00 43.47 190 GLU A C 1
ATOM 1496 O O . GLU A 1 190 ? 38.249 -14.310 -62.395 1.00 43.47 190 GLU A O 1
ATOM 1501 N N . GLN A 1 191 ? 37.964 -13.528 -60.322 1.00 52.12 191 GLN A N 1
ATOM 1502 C CA . GLN A 1 191 ? 39.266 -12.866 -60.237 1.00 52.12 191 GLN A CA 1
ATOM 1503 C C . GLN A 1 191 ? 39.902 -13.192 -58.879 1.00 52.12 191 GLN A C 1
ATOM 1505 O O . GLN A 1 191 ? 39.275 -12.934 -57.846 1.00 52.12 191 GLN A O 1
ATOM 1510 N N . PRO A 1 192 ? 41.125 -13.760 -58.849 1.00 49.56 192 PRO A N 1
ATOM 1511 C CA . PRO A 1 192 ? 41.819 -14.082 -57.606 1.00 49.56 192 PRO A CA 1
ATOM 1512 C C . PRO A 1 192 ? 42.247 -12.808 -56.846 1.00 49.56 192 PRO A C 1
ATOM 1514 O O . PRO A 1 192 ? 42.339 -11.728 -57.437 1.00 49.56 192 PRO A O 1
ATOM 1517 N N . PRO A 1 193 ? 42.499 -12.901 -55.525 1.00 46.81 193 PRO A N 1
ATOM 1518 C CA . PRO A 1 193 ? 42.771 -11.740 -54.681 1.00 46.81 193 PRO A CA 1
ATOM 1519 C C . PRO A 1 193 ? 44.069 -11.022 -55.081 1.00 46.81 193 PRO A C 1
ATOM 1521 O O . PRO A 1 193 ? 45.130 -11.635 -55.180 1.00 46.81 193 PRO A O 1
ATOM 1524 N N . SER A 1 194 ? 43.983 -9.701 -55.270 1.00 56.66 194 SER A N 1
ATOM 1525 C CA . SER A 1 194 ? 45.141 -8.828 -55.503 1.00 56.66 194 SER A CA 1
ATOM 1526 C C . SER A 1 194 ? 46.026 -8.752 -54.249 1.00 56.66 194 SER A C 1
ATOM 1528 O O . SER A 1 194 ? 45.482 -8.545 -53.159 1.00 56.66 194 SER A O 1
ATOM 1530 N N . PRO A 1 195 ? 47.365 -8.842 -54.368 1.00 56.12 195 PRO A N 1
ATOM 1531 C CA . PRO A 1 195 ? 48.281 -8.594 -53.257 1.00 56.12 195 PRO A CA 1
ATOM 1532 C C . PRO A 1 195 ? 48.144 -7.146 -52.768 1.00 56.12 195 PRO A C 1
ATOM 1534 O O . PRO A 1 195 ? 47.988 -6.231 -53.580 1.00 56.12 195 PRO A O 1
ATOM 1537 N N . GLY A 1 196 ? 48.167 -6.942 -51.449 1.00 56.00 196 GLY A N 1
ATOM 1538 C CA . GLY A 1 196 ? 48.131 -5.614 -50.835 1.00 56.00 196 GLY A CA 1
ATOM 1539 C C . GLY A 1 196 ? 49.400 -4.806 -51.123 1.00 56.00 196 GLY A C 1
ATOM 1540 O O . GLY A 1 196 ? 50.491 -5.363 -51.226 1.00 56.00 196 GLY A O 1
ATOM 1541 N N . ASP A 1 197 ? 49.239 -3.492 -51.258 1.00 58.16 197 ASP A N 1
ATOM 1542 C CA . ASP A 1 197 ? 50.317 -2.525 -51.472 1.00 58.16 197 ASP A CA 1
ATOM 1543 C C . ASP A 1 197 ? 50.994 -2.194 -50.127 1.00 58.16 197 ASP A C 1
ATOM 1545 O O . ASP A 1 197 ? 50.369 -1.629 -49.228 1.00 58.16 197 ASP A O 1
ATOM 1549 N N . TYR A 1 198 ? 52.260 -2.596 -49.972 1.00 57.47 198 TYR A N 1
ATOM 1550 C CA . TYR A 1 198 ? 53.086 -2.380 -48.775 1.00 57.47 198 TYR A CA 1
ATOM 1551 C C . TYR A 1 198 ? 54.166 -1.312 -49.023 1.00 57.47 198 TYR A C 1
ATOM 1553 O O . TYR A 1 198 ? 55.335 -1.506 -48.696 1.00 57.47 198 TYR A O 1
ATOM 1561 N N . SER A 1 199 ? 53.810 -0.179 -49.624 1.00 58.50 199 SER A N 1
ATOM 1562 C CA . SER A 1 199 ? 54.764 0.891 -49.964 1.00 58.50 199 SER A CA 1
ATOM 1563 C C . SER A 1 199 ? 55.251 1.744 -48.775 1.00 58.50 199 SER A C 1
ATOM 1565 O O . SER A 1 199 ? 56.193 2.520 -48.934 1.00 58.50 199 SER A O 1
ATOM 1567 N N . ASP A 1 200 ? 54.711 1.564 -47.564 1.00 58.81 200 ASP A N 1
ATOM 1568 C CA . ASP A 1 200 ? 55.023 2.425 -46.404 1.00 58.81 200 ASP A CA 1
ATOM 1569 C C . ASP A 1 200 ? 56.252 1.980 -45.571 1.00 58.81 200 ASP A C 1
ATOM 1571 O O . ASP A 1 200 ? 56.635 2.612 -44.588 1.00 58.81 200 ASP A O 1
ATOM 1575 N N . VAL A 1 201 ? 56.933 0.895 -45.966 1.00 61.78 201 VAL A N 1
ATOM 1576 C CA . VAL A 1 201 ? 58.162 0.412 -45.291 1.00 61.78 201 VAL A CA 1
ATOM 1577 C C . VAL A 1 201 ? 59.461 0.972 -45.886 1.00 61.78 201 VAL A C 1
ATOM 1579 O O . VAL A 1 201 ? 60.538 0.740 -45.333 1.00 61.78 201 VAL A O 1
ATOM 1582 N N . GLY A 1 202 ? 59.389 1.749 -46.975 1.00 68.75 202 GLY A N 1
ATOM 1583 C CA . GLY A 1 202 ? 60.568 2.232 -47.713 1.00 68.75 202 GLY A CA 1
ATOM 1584 C C . GLY A 1 202 ? 61.531 3.099 -46.889 1.00 68.75 202 GLY A C 1
ATOM 1585 O O . GLY A 1 202 ? 62.735 3.102 -47.137 1.00 68.75 202 GLY A O 1
ATOM 1586 N N . ASN A 1 203 ? 61.025 3.771 -45.850 1.00 71.69 203 ASN A N 1
ATOM 1587 C CA . ASN A 1 203 ? 61.805 4.708 -45.034 1.00 71.69 203 ASN A CA 1
ATOM 1588 C C . ASN A 1 203 ? 62.171 4.165 -43.641 1.00 71.69 203 ASN A C 1
ATOM 1590 O O . ASN A 1 203 ? 62.800 4.871 -42.848 1.00 71.69 203 ASN A O 1
ATOM 1594 N N . MET A 1 204 ? 61.821 2.910 -43.333 1.00 74.69 204 MET A N 1
ATOM 1595 C CA . MET A 1 204 ? 62.068 2.300 -42.019 1.00 74.69 204 MET A CA 1
ATOM 1596 C C . MET A 1 204 ? 63.562 2.286 -41.663 1.00 74.69 204 MET A C 1
ATOM 1598 O O . MET A 1 204 ? 63.940 2.635 -40.545 1.00 74.69 204 MET A O 1
ATOM 1602 N N . LEU A 1 205 ? 64.420 1.963 -42.635 1.00 81.94 205 LEU A N 1
ATOM 1603 C CA . LEU A 1 205 ? 65.870 1.900 -42.441 1.00 81.94 205 LEU A CA 1
ATOM 1604 C C . LEU A 1 205 ? 66.462 3.272 -42.077 1.00 81.94 205 LEU A C 1
ATOM 1606 O O . LEU A 1 205 ? 67.285 3.378 -41.168 1.00 81.94 205 LEU A O 1
ATOM 1610 N N . TRP A 1 206 ? 65.995 4.337 -42.734 1.00 83.69 206 TRP A N 1
ATOM 1611 C CA . TRP A 1 206 ? 66.429 5.708 -42.456 1.00 83.69 206 TRP A CA 1
ATOM 1612 C C . TRP A 1 206 ? 66.010 6.188 -41.065 1.00 83.69 206 TRP A C 1
ATOM 1614 O O . TRP A 1 206 ? 66.777 6.893 -40.404 1.00 83.69 206 TRP A O 1
ATOM 1624 N N . ASN A 1 207 ? 64.829 5.778 -40.598 1.00 83.69 207 ASN A N 1
ATOM 1625 C CA . ASN A 1 207 ? 64.346 6.121 -39.261 1.00 83.69 207 ASN A CA 1
ATOM 1626 C C . ASN A 1 207 ? 65.184 5.445 -38.166 1.00 83.69 207 ASN A C 1
ATOM 1628 O O . ASN A 1 207 ? 65.561 6.099 -37.192 1.00 83.69 207 ASN A O 1
ATOM 1632 N N . ILE A 1 208 ? 65.551 4.173 -38.356 1.00 89.69 208 ILE A N 1
ATOM 1633 C CA . ILE A 1 208 ? 66.417 3.437 -37.421 1.00 89.69 208 ILE A CA 1
ATOM 1634 C C . ILE A 1 208 ? 67.814 4.069 -37.365 1.00 89.69 208 ILE A C 1
ATOM 1636 O O . ILE A 1 208 ? 68.350 4.302 -36.280 1.00 89.69 208 ILE A O 1
ATOM 1640 N N . LEU A 1 209 ? 68.386 4.413 -38.524 1.00 92.38 209 LEU A N 1
ATOM 1641 C CA . LEU A 1 209 ? 69.738 4.969 -38.609 1.00 92.38 209 LEU A CA 1
ATOM 1642 C C . LEU A 1 209 ? 69.855 6.332 -37.905 1.00 92.38 209 LEU A C 1
ATOM 1644 O O . LEU A 1 209 ? 70.826 6.587 -37.192 1.00 92.38 209 LEU A O 1
ATOM 1648 N N . ARG A 1 210 ? 68.839 7.194 -38.048 1.00 91.25 210 ARG A N 1
ATOM 1649 C CA . ARG A 1 210 ? 68.778 8.496 -37.358 1.00 91.25 210 ARG A CA 1
ATOM 1650 C C . ARG A 1 210 ? 68.646 8.341 -35.845 1.00 91.25 210 ARG A C 1
ATOM 1652 O O . ARG A 1 210 ? 69.308 9.067 -35.106 1.00 91.25 210 ARG A O 1
ATOM 1659 N N . GLY A 1 211 ? 67.831 7.387 -35.389 1.00 93.62 211 GLY A N 1
ATOM 1660 C CA . GLY A 1 211 ? 67.676 7.090 -33.963 1.00 93.62 211 GLY A CA 1
ATOM 1661 C C . GLY A 1 211 ? 68.990 6.648 -33.318 1.00 93.62 211 GLY A C 1
ATOM 1662 O O . GLY A 1 211 ? 69.362 7.153 -32.260 1.00 93.62 211 GLY A O 1
ATOM 1663 N N . PHE A 1 212 ? 69.739 5.773 -33.994 1.00 95.44 212 PHE A N 1
ATOM 1664 C CA . PHE A 1 212 ? 71.043 5.319 -33.510 1.00 95.44 212 PHE A CA 1
ATOM 1665 C C . PHE A 1 212 ? 72.062 6.465 -33.415 1.00 95.44 212 PHE A C 1
ATOM 1667 O O . PHE A 1 212 ? 72.757 6.598 -32.406 1.00 95.44 212 PHE A O 1
ATOM 1674 N N . LEU A 1 213 ? 72.112 7.335 -34.430 1.00 95.06 213 LEU A N 1
ATOM 1675 C CA . LEU A 1 213 ? 73.037 8.469 -34.458 1.00 95.06 213 LEU A CA 1
ATOM 1676 C C . LEU A 1 213 ? 72.775 9.455 -33.305 1.00 95.06 213 LEU A C 1
ATOM 1678 O O . LEU A 1 213 ? 73.713 9.906 -32.649 1.00 95.06 213 LEU A O 1
ATOM 1682 N N . LEU A 1 214 ? 71.500 9.746 -33.020 1.00 94.56 214 LEU A N 1
ATOM 1683 C CA . LEU A 1 214 ? 71.109 10.615 -31.905 1.00 94.56 214 LEU A CA 1
ATOM 1684 C C . LEU A 1 214 ? 71.473 10.011 -30.543 1.00 94.56 214 LEU A C 1
ATOM 1686 O O . LEU A 1 214 ? 71.954 10.729 -29.666 1.00 94.56 214 LEU A O 1
ATOM 1690 N N . GLY A 1 215 ? 71.300 8.697 -30.375 1.00 94.69 215 GLY A N 1
ATOM 1691 C CA . GLY A 1 215 ? 71.673 8.001 -29.142 1.00 94.69 215 GLY A CA 1
ATOM 1692 C C . GLY A 1 215 ? 73.173 8.074 -28.842 1.00 94.69 215 GLY A C 1
ATOM 1693 O O . GLY A 1 215 ? 73.564 8.323 -27.701 1.00 94.69 215 GLY A O 1
ATOM 1694 N N . LEU A 1 216 ? 74.019 7.927 -29.866 1.00 94.81 216 LEU A N 1
ATOM 1695 C CA . LEU A 1 216 ? 75.475 7.979 -29.708 1.00 94.81 216 LEU A CA 1
ATOM 1696 C C . LEU A 1 216 ? 75.943 9.380 -29.287 1.00 94.81 216 LEU A C 1
ATOM 1698 O O . LEU A 1 216 ? 76.747 9.512 -28.363 1.00 94.81 216 LEU A O 1
ATOM 1702 N N . ILE A 1 217 ? 75.384 10.429 -29.897 1.00 94.81 217 ILE A N 1
ATOM 1703 C CA . ILE A 1 217 ? 75.692 11.820 -29.533 1.00 94.81 217 ILE A CA 1
ATOM 1704 C C . ILE A 1 217 ? 75.312 12.089 -28.072 1.00 94.81 217 ILE A C 1
ATOM 1706 O O . ILE A 1 217 ? 76.119 12.637 -27.319 1.00 94.81 217 ILE A O 1
ATOM 1710 N N . ALA A 1 218 ? 74.121 11.659 -27.644 1.00 94.06 218 ALA A N 1
ATOM 1711 C CA . ALA A 1 218 ? 73.678 11.831 -26.263 1.00 94.06 218 ALA A CA 1
ATOM 1712 C C . ALA A 1 218 ? 74.608 11.121 -25.261 1.00 94.06 218 ALA A C 1
ATOM 1714 O O . ALA A 1 218 ? 74.969 11.703 -24.238 1.00 94.06 218 ALA A O 1
ATOM 1715 N N . ALA A 1 219 ? 75.058 9.901 -25.572 1.00 93.31 219 ALA A N 1
ATOM 1716 C CA . ALA A 1 219 ? 75.974 9.149 -24.716 1.00 93.31 219 ALA A CA 1
ATOM 1717 C C . ALA A 1 219 ? 77.328 9.859 -24.527 1.00 93.31 219 ALA A C 1
ATOM 1719 O O . ALA A 1 219 ? 77.843 9.917 -23.410 1.00 93.31 219 ALA A O 1
ATOM 1720 N N . VAL A 1 220 ? 77.881 10.451 -25.592 1.00 94.25 220 VAL A N 1
ATOM 1721 C CA . VAL A 1 220 ? 79.146 11.204 -25.523 1.00 94.25 220 VAL A CA 1
ATOM 1722 C C . VAL A 1 220 ? 79.002 12.454 -24.656 1.00 94.25 220 VAL A C 1
ATOM 1724 O O . VAL A 1 220 ? 79.870 12.728 -23.826 1.00 94.25 220 VAL A O 1
ATOM 1727 N N . VAL A 1 221 ? 77.895 13.191 -24.797 1.00 93.62 221 VAL A N 1
ATOM 1728 C CA . VAL A 1 221 ? 77.630 14.391 -23.986 1.00 93.62 221 VAL A CA 1
ATOM 1729 C C . VAL A 1 221 ? 77.536 14.038 -22.501 1.00 93.62 221 VAL A C 1
ATOM 1731 O O . VAL A 1 221 ? 78.139 14.715 -21.669 1.00 93.62 221 VAL A O 1
ATOM 1734 N N . ILE A 1 222 ? 76.840 12.948 -22.165 1.00 91.88 222 ILE A N 1
ATOM 1735 C CA . ILE A 1 222 ? 76.719 12.473 -20.780 1.00 91.88 222 ILE A CA 1
ATOM 1736 C C . ILE A 1 222 ? 78.091 12.070 -20.223 1.00 91.88 222 ILE A C 1
ATOM 1738 O O . ILE A 1 222 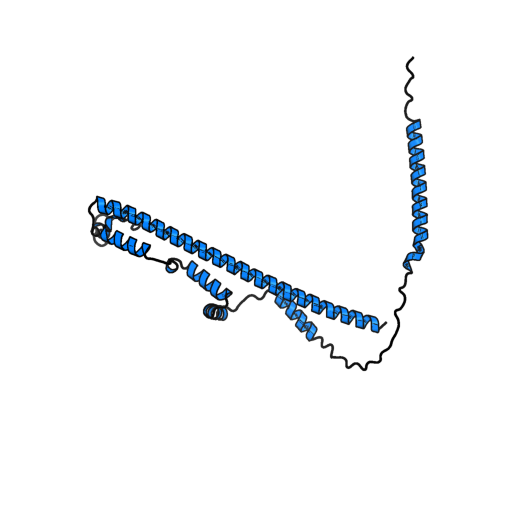? 78.429 12.448 -19.102 1.00 91.88 222 ILE A O 1
ATOM 1742 N N . ALA A 1 223 ? 78.904 11.350 -21.001 1.00 91.12 223 ALA A N 1
ATOM 1743 C CA . ALA A 1 223 ? 80.231 10.912 -20.571 1.00 91.12 223 ALA A CA 1
ATOM 1744 C C . ALA A 1 223 ? 81.184 12.091 -20.310 1.00 91.12 223 ALA A C 1
ATOM 1746 O O . ALA A 1 223 ? 81.877 12.112 -19.292 1.00 91.12 223 ALA A O 1
ATOM 1747 N N . LEU A 1 224 ? 81.187 13.101 -21.186 1.00 89.75 224 LEU A N 1
ATOM 1748 C CA . LEU A 1 224 ? 81.993 14.311 -21.002 1.00 89.75 224 LEU A CA 1
ATOM 1749 C C . LEU A 1 224 ? 81.523 15.135 -19.799 1.00 89.75 224 LEU A C 1
ATOM 1751 O O . LEU A 1 224 ? 82.354 15.612 -19.026 1.00 89.75 224 LEU A O 1
ATOM 1755 N N . GLY A 1 225 ? 80.206 15.259 -19.600 1.00 88.81 225 GLY A N 1
ATOM 1756 C CA . GLY A 1 225 ? 79.642 15.922 -18.425 1.00 88.81 225 GLY A CA 1
ATOM 1757 C C . GLY A 1 225 ? 80.044 15.229 -17.122 1.00 88.81 225 GLY A C 1
ATOM 1758 O O . GLY A 1 225 ? 80.499 15.885 -16.186 1.00 88.81 225 GLY A O 1
ATOM 1759 N N . ALA A 1 226 ? 79.954 13.897 -17.081 1.00 83.75 226 ALA A N 1
ATOM 1760 C CA . ALA A 1 226 ? 80.364 13.105 -15.924 1.00 83.75 226 ALA A CA 1
ATOM 1761 C C . ALA A 1 226 ? 81.861 13.266 -15.611 1.00 83.75 226 ALA A C 1
ATOM 1763 O O . ALA A 1 226 ? 82.234 13.421 -14.448 1.00 83.75 226 ALA A O 1
ATOM 1764 N N . LEU A 1 227 ? 82.716 13.288 -16.638 1.00 86.06 227 LEU A N 1
ATOM 1765 C CA . LEU A 1 227 ? 84.157 13.472 -16.466 1.00 86.06 227 LEU A CA 1
ATOM 1766 C C . LEU A 1 227 ? 84.500 14.880 -15.947 1.00 86.06 227 LEU A C 1
ATOM 1768 O O . LEU A 1 227 ? 85.333 15.026 -15.052 1.00 86.06 227 LEU A O 1
ATOM 1772 N N . ALA A 1 228 ? 83.825 15.915 -16.455 1.00 84.12 228 ALA A N 1
ATOM 1773 C CA . ALA A 1 228 ? 84.004 17.294 -15.998 1.00 84.12 228 ALA A CA 1
ATOM 1774 C C . ALA A 1 228 ? 83.554 17.494 -14.536 1.00 84.12 228 ALA A C 1
ATOM 1776 O O . ALA A 1 228 ? 84.215 18.199 -13.769 1.00 84.12 228 ALA A O 1
ATOM 1777 N N . LEU A 1 229 ? 82.470 16.827 -14.126 1.00 80.81 229 LEU A N 1
ATOM 1778 C CA . LEU A 1 229 ? 81.996 16.802 -12.738 1.00 80.81 229 LEU A CA 1
ATOM 1779 C C . LEU A 1 229 ? 82.979 16.079 -11.806 1.00 80.81 229 LEU A C 1
ATOM 1781 O O . LEU A 1 229 ? 83.251 16.557 -10.710 1.00 80.81 229 LEU A O 1
ATOM 1785 N N . GLN A 1 230 ? 83.578 14.968 -12.242 1.00 74.38 230 GLN A N 1
ATOM 1786 C CA . GLN A 1 230 ? 84.595 14.266 -11.446 1.00 74.38 230 GLN A CA 1
ATOM 1787 C C . GLN A 1 230 ? 85.886 15.081 -11.285 1.00 74.38 230 GLN A C 1
ATOM 1789 O O . GLN A 1 230 ? 86.511 15.032 -10.227 1.00 74.38 230 GLN A O 1
ATOM 1794 N N . ALA A 1 231 ? 86.273 15.860 -12.299 1.00 72.69 231 ALA A N 1
ATOM 1795 C CA . ALA A 1 231 ? 87.452 16.725 -12.243 1.00 72.69 231 ALA A CA 1
ATOM 1796 C C . ALA A 1 231 ? 87.281 17.951 -11.323 1.00 72.69 231 ALA A C 1
ATOM 1798 O O . ALA A 1 231 ? 88.277 18.542 -10.909 1.00 72.69 231 ALA A O 1
ATOM 1799 N N . SER A 1 232 ? 86.041 18.331 -10.998 1.00 70.00 232 SER A N 1
ATOM 1800 C CA . SER A 1 232 ? 85.713 19.512 -10.185 1.00 70.00 232 SER A CA 1
ATOM 1801 C C . SER A 1 232 ? 85.439 19.203 -8.706 1.00 70.00 232 SER A C 1
ATOM 1803 O O . SER A 1 232 ? 85.235 20.129 -7.921 1.00 70.00 232 SER A O 1
ATOM 1805 N N . LEU A 1 233 ? 85.494 17.931 -8.285 1.00 69.69 233 LEU A N 1
ATOM 1806 C CA . LEU A 1 233 ? 85.384 17.563 -6.870 1.00 69.69 233 LEU A CA 1
ATOM 1807 C C . LEU A 1 233 ? 86.736 17.736 -6.139 1.00 69.69 233 LEU A C 1
ATOM 1809 O O . LEU A 1 233 ? 87.748 17.184 -6.582 1.00 69.69 233 LEU A O 1
ATOM 1813 N N . PRO A 1 234 ? 86.789 18.466 -5.005 1.00 64.50 234 PRO A N 1
ATOM 1814 C CA . PRO A 1 234 ? 88.014 18.643 -4.227 1.00 64.50 234 PRO A CA 1
ATOM 1815 C C . PRO A 1 234 ? 88.482 17.307 -3.631 1.00 64.50 234 PRO A C 1
ATOM 1817 O O . PRO A 1 234 ? 87.724 16.603 -2.963 1.00 64.50 234 PRO A O 1
ATOM 1820 N N . ARG A 1 235 ? 89.750 16.951 -3.877 1.00 64.75 235 ARG A N 1
ATOM 1821 C CA . ARG A 1 235 ? 90.369 15.725 -3.347 1.00 64.75 235 ARG A CA 1
ATOM 1822 C C . ARG A 1 235 ? 90.434 15.795 -1.810 1.00 64.75 235 ARG A C 1
ATOM 1824 O O . ARG A 1 235 ? 90.977 16.775 -1.300 1.00 64.75 235 ARG A O 1
ATOM 1831 N N . PRO A 1 236 ? 89.946 14.784 -1.067 1.00 61.97 236 PRO A N 1
ATOM 1832 C CA . PRO A 1 236 ? 90.071 14.768 0.386 1.00 61.97 236 PRO A CA 1
ATOM 1833 C C . PRO A 1 236 ? 91.547 14.657 0.796 1.00 61.97 236 PRO A C 1
ATOM 1835 O O . PRO A 1 236 ? 92.302 13.843 0.258 1.00 61.97 236 PRO A O 1
ATOM 1838 N N . SER A 1 237 ? 91.957 15.501 1.742 1.00 57.88 237 SER A N 1
ATOM 1839 C CA . SER A 1 237 ? 93.282 15.489 2.359 1.00 57.88 237 SER A CA 1
ATOM 1840 C C . SER A 1 237 ? 93.522 14.165 3.091 1.00 57.88 237 SER A C 1
ATOM 1842 O O . SER A 1 237 ? 92.694 13.708 3.877 1.00 57.88 237 SER A O 1
ATOM 1844 N N . ARG A 1 238 ? 94.675 13.539 2.830 1.00 57.34 238 ARG A N 1
ATOM 1845 C CA . ARG A 1 238 ? 95.161 12.373 3.582 1.00 57.34 238 ARG A CA 1
ATOM 1846 C C . ARG A 1 238 ? 95.419 12.785 5.042 1.00 57.34 238 ARG A C 1
ATOM 1848 O O . ARG A 1 238 ? 96.206 13.713 5.230 1.00 57.34 238 ARG A O 1
ATOM 1855 N N . PRO A 1 239 ? 94.836 12.121 6.055 1.00 59.94 239 PRO A N 1
ATOM 1856 C CA . PRO A 1 239 ? 95.357 12.212 7.412 1.00 59.94 239 PRO A CA 1
ATOM 1857 C C . PRO A 1 239 ? 96.670 11.416 7.507 1.00 59.94 239 PRO A C 1
ATOM 1859 O O . PRO A 1 239 ? 96.801 10.359 6.882 1.00 59.94 239 PRO A O 1
ATOM 1862 N N . ALA A 1 240 ? 97.633 11.972 8.242 1.00 55.31 240 ALA A N 1
ATOM 1863 C CA . ALA A 1 240 ? 98.807 11.263 8.746 1.00 55.31 240 ALA A CA 1
ATOM 1864 C C . ALA A 1 240 ? 98.442 10.481 10.014 1.00 55.31 240 ALA A C 1
ATOM 1866 O O . ALA A 1 240 ? 97.537 10.956 10.740 1.00 55.31 240 ALA A O 1
#

Secondary structure (DSSP, 8-state):
-HHHHHHHHHHHHHHHHHHHHHHHHHHHHHHHHHHHHHHHHHHHHHHHHHHHHHHHHHHHHHHHHHHHHHHHHHT--S--GGGTTT-TTS-S------GGG--GGGG-HHHHHHHHHHHHH----TTS-HHHHHHHHHHHHHHT-HHHHHHHHHH------HHHHHHHHHHHHHHHS--------------PPPPP--GGGTTHHHHHHHHHHHHHHHHHHHHHHHHHHHHTSPPPPPP-

pLDDT: mean 72.57, std 17.88, range [36.62, 96.44]

Sequence (240 aa):
MAHTSAKAKLMSNRKSVIDLEIARATYLISATRSQSKNKALLEQELRAVRLELKEKREYRIATLKEALQVATAVGLDKPSPAIFANDPSKGRSQQNFDTKNVPLFLLGSEALKEQIKVLEGRRQDDHEDERVSEIVRDLDILNGTPEGEAVRVRGDAIPLDATYLNNIRRLKLLKQIDAGEPTFQLLEVEQPPSPGDYSDVGNMLWNILRGFLLGLIAAVVIALGALALQASLPRPSRPA

Foldseek 3Di:
DVVVVVVVVVVVVVVVVVVLVVVVVVVVVVVVVVLVVVLVVLVVVLVVVQVVLVVVLVVVLVLLVVLLVVLVVVVFAAQACVLVVPPPVDDDDPPVPPNVPDRNNNRHNNVSVVVSVVSVPDDGDLVVDVVSVVSVLVSCLSVVPPSNVVVCVVVVPPPDPPVVVVSVVVVVVVVVPCPDDDPDDDPDDDDDDDDDDPPPCPCVVVVVVVVVVVVVVVVVVVVVVVVVVVVPDDDDDDDD

Radius of gyration: 45.01 Å; chains: 1; bounding box: 130×42×101 Å